Protein AF-A0A0K0EMR0-F1 (afdb_monomer)

Nearest PDB structures (foldseek):
  6xz6-assembly2_C  TM=1.751E-01  e=2.600E-01  Trypanosoma brucei brucei TREU927
  8to0-assembly1_Aa  TM=2.497E-01  e=4.242E+00  Mus musculus
  7sqc-assembly1_1J  TM=1.642E-01  e=8.207E+00  Chlamydomonas reinhardtii

pLDDT: mean 79.41, std 16.45, range [32.78, 97.5]

Solvent-accessible surface area (backbone atoms only — not comparable to full-atom values): 15178 Å² total; per-residue (Å²): 134,65,69,65,64,57,62,72,66,49,78,32,88,64,76,84,33,33,64,67,34,48,48,52,51,32,54,50,51,44,52,54,39,49,53,51,28,52,52,30,47,53,39,35,55,42,28,72,63,46,49,64,58,50,52,51,41,43,53,49,30,35,54,53,33,55,73,71,74,44,81,86,65,82,77,54,71,69,61,52,51,45,48,51,48,52,49,51,50,31,50,50,42,27,53,49,30,52,52,43,45,54,46,38,50,52,53,47,54,54,53,76,79,30,67,40,78,46,88,57,86,89,50,99,65,52,60,36,60,67,56,58,68,61,54,48,52,47,48,53,55,45,50,54,46,52,52,53,41,51,51,45,46,48,51,46,54,70,56,42,61,56,46,37,51,52,50,54,55,52,57,77,70,42,64,85,55,70,82,73,43,50,66,53,29,72,74,64,74,27,48,88,58,92,85,60,84,64,63,67,89,46,27,42,68,56,54,59,69,46,33,46,75,55,65,71,60,42,50,50,50,47,50,50,53,54,52,50,50,54,50,50,52,54,52,36,15,56,61,28,56,83,73,71,63,62,68,51,49,54,52,51,50,53,50,48,51,52,49,50,54,50,51,56,51,53,55,60,58,64,77,74,116

Foldseek 3Di:
DCPPVVVQLDQALDFQWDLVLLVLLLVLLLVLLVVLLVVLVVLLVLLVQVLVLLLVLLVVQCVVCVVVVHRPRDDDVVLSVLSVVLSVLSVVLNVLSVVLNVLSVVLSVLQVVAWDFQPDPVDPDGTTGRCRPVNVVSVVVSVVSLVVSLVSLVVSLVSQVVNLVSQVVSVVPTDDDPVSCVSLCVVLVADCDPPPPDDLVRHSVSSSNPSRPDSVVSCCSNCCSVVSVVVSSRVSSSVRGDPPRPVVVVVVVVVVVVVVVVVVVVVVVVVPD

Sequence (273 aa):
MNNQIISEKGFRLRAPFWPHAVIFFGFFEFFITTYIMTICWKFYTIAANILPTMFVIFQNTVKSKQLAGGSDFTWTIEMENELLSYQNSLIYVYVVSVFVILLTMVYVSSQFVSVEYNNDPDKTYPYCMDHKNISIVCAVFLIIFILINFLLITNLWVSCAKPYALFQEKYNNAIHEESLWDSIVEKYNCINDEDKEVHKSERCDTIVSKTVMPQIWLDIMFYSYGILHLIALIIFGFINQNCNTMDKIIDEEEINDVKTILLDKDFNHIHKC

Structure (mmCIF, N/CA/C/O backbone):
data_AF-A0A0K0EMR0-F1
#
_entry.id   AF-A0A0K0EMR0-F1
#
loop_
_atom_site.group_PDB
_atom_site.id
_atom_site.type_symbol
_atom_site.label_atom_id
_atom_site.label_alt_id
_atom_site.label_comp_id
_atom_site.label_asym_id
_atom_site.label_entity_id
_atom_site.label_seq_id
_atom_site.pdbx_PDB_ins_code
_atom_site.Cartn_x
_atom_site.Cartn_y
_atom_site.Cartn_z
_atom_site.occupancy
_atom_site.B_iso_or_equiv
_atom_site.auth_seq_id
_atom_site.auth_comp_id
_atom_site.auth_asym_id
_atom_site.auth_atom_id
_atom_site.pdbx_PDB_model_num
ATOM 1 N N . MET A 1 1 ? 30.984 33.739 -25.786 1.00 32.78 1 MET A N 1
ATOM 2 C CA . MET A 1 1 ? 29.844 33.546 -24.858 1.00 32.78 1 MET A CA 1
ATOM 3 C C . MET A 1 1 ? 28.848 32.633 -25.546 1.00 32.78 1 MET A C 1
ATOM 5 O O . MET A 1 1 ? 28.392 32.947 -26.635 1.00 32.78 1 MET A O 1
ATOM 9 N N . ASN A 1 2 ? 28.681 31.434 -24.998 1.00 37.78 2 ASN A N 1
ATOM 10 C CA . ASN A 1 2 ? 28.409 30.221 -25.759 1.00 37.78 2 ASN A CA 1
ATOM 11 C C . ASN A 1 2 ? 26.924 29.825 -25.670 1.00 37.78 2 ASN A C 1
ATOM 13 O O . ASN A 1 2 ? 26.558 28.922 -24.923 1.00 37.78 2 ASN A O 1
ATOM 17 N N . ASN A 1 3 ? 26.054 30.521 -26.409 1.00 37.44 3 ASN A N 1
ATOM 18 C CA . ASN A 1 3 ? 24.621 30.186 -26.447 1.00 37.44 3 ASN A CA 1
ATOM 19 C C . ASN A 1 3 ? 24.366 28.776 -27.018 1.00 37.44 3 ASN A C 1
ATOM 21 O O . ASN A 1 3 ? 23.359 28.155 -26.685 1.00 37.44 3 ASN A O 1
ATOM 25 N N . GLN A 1 4 ? 25.302 28.229 -27.803 1.00 37.91 4 GLN A N 1
ATOM 26 C CA . GLN A 1 4 ? 25.228 26.848 -28.286 1.00 37.91 4 GLN A CA 1
ATOM 27 C C . GLN A 1 4 ? 25.450 25.806 -27.177 1.00 37.91 4 GLN A C 1
ATOM 29 O O . GLN A 1 4 ? 24.732 24.810 -27.153 1.00 37.91 4 GLN A O 1
ATOM 34 N N . ILE A 1 5 ? 26.328 26.065 -26.194 1.00 40.28 5 ILE A N 1
ATOM 35 C CA . ILE A 1 5 ? 26.523 25.134 -25.063 1.00 40.28 5 ILE A CA 1
ATOM 36 C C . ILE A 1 5 ? 25.268 25.052 -24.184 1.00 40.28 5 ILE A C 1
ATOM 38 O O . ILE A 1 5 ? 24.961 23.991 -23.645 1.00 40.28 5 ILE A O 1
ATOM 42 N N . ILE A 1 6 ? 24.513 26.147 -24.039 1.00 39.53 6 ILE A N 1
ATOM 43 C CA . ILE A 1 6 ? 23.271 26.132 -23.248 1.00 39.53 6 ILE A CA 1
ATOM 44 C C . ILE A 1 6 ? 22.174 25.351 -23.988 1.00 39.53 6 ILE A C 1
ATOM 46 O O . ILE A 1 6 ? 21.457 24.573 -23.364 1.00 39.53 6 ILE A O 1
ATOM 50 N N . SER A 1 7 ? 22.094 25.489 -25.317 1.00 42.84 7 SER A N 1
ATOM 51 C CA . SER A 1 7 ? 21.157 24.735 -26.165 1.00 42.84 7 SER A CA 1
ATOM 52 C C . SER A 1 7 ? 21.367 23.215 -26.082 1.00 42.84 7 SER A C 1
ATOM 54 O O . SER A 1 7 ? 20.402 22.446 -26.091 1.00 42.84 7 SER A O 1
ATOM 56 N N . GLU A 1 8 ? 22.610 22.743 -25.952 1.00 46.88 8 GLU A N 1
ATOM 57 C CA . GLU A 1 8 ? 22.871 21.304 -25.826 1.00 46.88 8 GLU A CA 1
ATOM 58 C C . GLU A 1 8 ? 22.478 20.710 -24.465 1.00 46.88 8 GLU A C 1
ATOM 60 O O . GLU A 1 8 ? 22.171 19.520 -24.401 1.00 46.88 8 GLU A O 1
ATOM 65 N N . LYS A 1 9 ? 22.381 21.530 -23.409 1.00 48.59 9 LYS A N 1
ATOM 66 C CA . LYS A 1 9 ? 21.990 21.122 -22.044 1.00 48.59 9 LYS A CA 1
ATOM 67 C C . LYS A 1 9 ? 20.474 21.159 -21.781 1.00 48.59 9 LYS A C 1
ATOM 69 O O . LYS A 1 9 ? 20.050 21.206 -20.628 1.00 48.59 9 LYS A O 1
ATOM 74 N N . GLY A 1 10 ? 19.649 21.184 -22.828 1.00 54.00 10 GLY A N 1
ATOM 75 C CA . GLY A 1 10 ? 18.189 21.144 -22.696 1.00 54.00 10 GLY A CA 1
ATOM 76 C C . GLY A 1 10 ? 17.661 19.817 -22.131 1.00 54.00 10 GLY A C 1
ATOM 77 O O . GLY A 1 10 ? 18.337 18.793 -22.195 1.00 54.00 10 GLY A O 1
ATOM 78 N N . PHE A 1 11 ? 16.428 19.838 -21.615 1.00 53.88 11 PHE A N 1
ATOM 79 C CA . PHE A 1 11 ? 15.689 18.656 -21.154 1.00 53.88 11 PHE A CA 1
ATOM 80 C C . PHE A 1 11 ? 15.576 17.603 -22.270 1.00 53.88 11 PHE A C 1
ATOM 82 O O . PHE A 1 11 ? 15.049 17.896 -23.347 1.00 53.88 11 PHE A O 1
ATOM 89 N N . ARG A 1 12 ? 16.068 16.380 -22.038 1.00 57.25 12 ARG A N 1
ATOM 90 C CA . ARG A 1 12 ? 16.074 15.298 -23.034 1.00 57.25 12 ARG A CA 1
ATOM 91 C C . ARG A 1 12 ? 15.657 13.969 -22.411 1.00 57.25 12 ARG A C 1
ATOM 93 O O . ARG A 1 12 ? 16.418 13.315 -21.709 1.00 57.25 12 ARG A O 1
ATOM 100 N N . LEU A 1 13 ? 14.465 13.503 -22.778 1.00 54.91 13 LEU A N 1
ATOM 101 C CA . LEU A 1 13 ? 13.929 12.196 -22.376 1.00 54.91 13 LEU A CA 1
ATOM 102 C C . LEU A 1 13 ? 14.404 11.047 -23.298 1.00 54.91 13 LEU A C 1
ATOM 104 O O . LEU A 1 13 ? 13.626 10.173 -23.672 1.00 54.91 13 LEU A O 1
ATOM 108 N N . ARG A 1 14 ? 15.664 11.083 -23.758 1.00 55.97 14 ARG A N 1
ATOM 109 C CA . ARG A 1 14 ? 16.241 10.001 -24.584 1.00 55.97 14 ARG A CA 1
ATOM 110 C C . ARG A 1 14 ? 16.679 8.825 -23.702 1.00 55.97 14 ARG A C 1
ATOM 112 O O . ARG A 1 14 ? 16.625 8.929 -22.482 1.00 55.97 14 ARG A O 1
ATOM 119 N N . ALA A 1 15 ? 17.063 7.700 -24.313 1.00 55.16 15 ALA A N 1
ATOM 120 C CA . ALA A 1 15 ? 17.509 6.506 -23.589 1.00 55.16 15 ALA A CA 1
ATOM 121 C C . ALA A 1 15 ? 18.583 6.847 -22.530 1.00 55.16 15 ALA A C 1
ATOM 123 O O . ALA A 1 15 ? 19.361 7.777 -22.755 1.00 55.16 15 ALA A O 1
ATOM 124 N N . PRO A 1 16 ? 18.610 6.153 -21.379 1.00 57.88 16 PRO A N 1
ATOM 125 C CA . PRO A 1 16 ? 19.624 6.345 -20.344 1.00 57.88 16 PRO A CA 1
ATOM 126 C C . PRO A 1 16 ? 21.005 6.103 -20.952 1.00 57.88 16 PRO A C 1
ATOM 128 O O . PRO A 1 16 ? 21.364 4.966 -21.217 1.00 57.88 16 PRO A O 1
ATOM 131 N N . PHE A 1 17 ? 21.783 7.148 -21.210 1.00 60.84 17 PHE A N 1
ATOM 132 C CA . PHE A 1 17 ? 23.168 6.968 -21.668 1.00 60.84 17 PHE A CA 1
ATOM 133 C C . PHE A 1 17 ? 24.164 7.134 -20.524 1.00 60.84 17 PHE A C 1
ATOM 135 O O . PHE A 1 17 ? 25.326 6.756 -20.650 1.00 60.84 17 PHE A O 1
ATOM 142 N N . TRP A 1 18 ? 23.698 7.681 -19.399 1.00 68.50 18 TRP A N 1
ATOM 143 C CA . TRP A 1 18 ? 24.541 8.126 -18.302 1.00 68.50 18 TRP A CA 1
ATOM 144 C C . TRP A 1 18 ? 24.300 7.314 -17.031 1.00 68.50 18 TRP A C 1
ATOM 146 O O . TRP A 1 18 ? 23.187 7.356 -16.493 1.00 68.50 18 TRP A O 1
ATOM 156 N N . PRO A 1 19 ? 25.340 6.649 -16.491 1.00 71.38 19 PRO A N 1
ATOM 157 C CA . PRO A 1 19 ? 25.226 5.843 -15.277 1.00 71.38 19 PRO A CA 1
ATOM 158 C C . PRO A 1 19 ? 24.631 6.617 -14.096 1.00 71.38 19 PRO A C 1
ATOM 160 O O . PRO 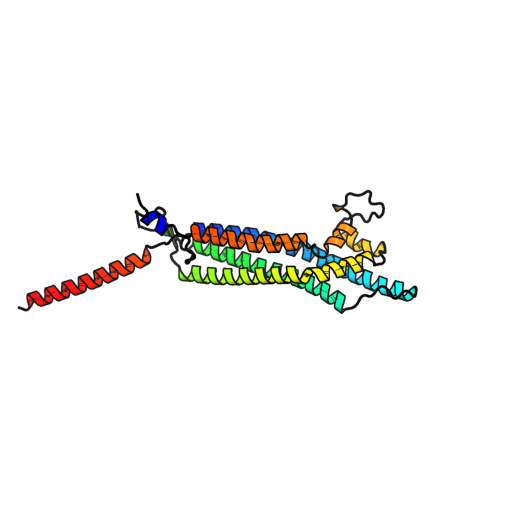A 1 19 ? 23.767 6.102 -13.399 1.00 71.38 19 PRO A O 1
ATOM 163 N N . HIS A 1 20 ? 25.010 7.887 -13.910 1.00 77.56 20 HIS A N 1
ATOM 164 C CA . HIS A 1 20 ? 24.511 8.723 -12.811 1.00 77.56 20 HIS A CA 1
ATOM 165 C C . HIS A 1 20 ? 22.991 8.938 -12.849 1.00 77.56 20 HIS A C 1
ATOM 167 O O . HIS A 1 20 ? 22.347 8.893 -11.803 1.00 77.56 20 HIS A O 1
ATOM 173 N N . ALA A 1 21 ? 22.412 9.144 -14.038 1.00 80.00 21 ALA A N 1
ATOM 174 C CA . ALA A 1 21 ? 20.968 9.324 -14.191 1.00 80.00 21 ALA A CA 1
ATOM 175 C C . ALA A 1 21 ? 20.218 8.040 -13.814 1.00 80.00 21 ALA A C 1
ATOM 177 O O . ALA A 1 21 ? 19.217 8.087 -13.101 1.00 80.00 21 ALA A O 1
ATOM 178 N N . VAL A 1 22 ? 20.737 6.889 -14.256 1.00 81.00 22 VAL A N 1
ATOM 179 C CA . VAL A 1 22 ? 20.164 5.578 -13.930 1.00 81.00 22 VAL A CA 1
ATOM 180 C C . VAL A 1 22 ? 20.309 5.248 -12.458 1.00 81.00 22 VAL A C 1
ATOM 182 O O . VAL A 1 22 ? 19.350 4.786 -11.854 1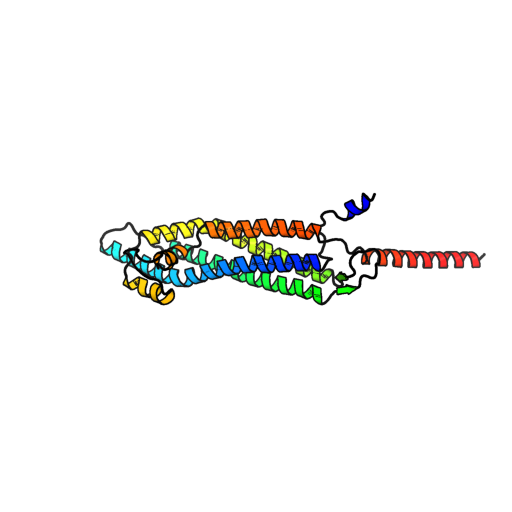.00 81.00 22 VAL A O 1
ATOM 185 N N . ILE A 1 23 ? 21.469 5.520 -11.864 1.00 84.25 23 ILE A N 1
ATOM 186 C CA . ILE A 1 23 ? 21.704 5.311 -10.436 1.00 84.25 23 ILE A CA 1
ATOM 187 C C . ILE A 1 23 ? 20.740 6.174 -9.616 1.00 84.25 23 ILE A C 1
ATOM 189 O O . ILE A 1 23 ? 20.084 5.655 -8.717 1.00 84.25 23 ILE A O 1
ATOM 193 N N . PHE A 1 24 ? 20.595 7.461 -9.948 1.00 87.56 24 PHE A N 1
ATOM 194 C CA . PHE A 1 24 ? 19.641 8.350 -9.280 1.00 87.56 24 PHE A CA 1
ATOM 195 C C . PHE A 1 24 ? 18.209 7.814 -9.372 1.00 87.56 24 PHE A C 1
ATOM 197 O O . PHE A 1 24 ? 17.549 7.656 -8.346 1.00 87.56 24 PHE A O 1
ATOM 204 N N . PHE A 1 25 ? 17.746 7.500 -10.586 1.00 89.19 25 PHE A N 1
ATOM 205 C CA . PHE A 1 25 ? 16.392 6.996 -10.800 1.00 89.19 25 PHE A CA 1
ATOM 206 C C . PHE A 1 25 ? 16.173 5.645 -10.112 1.00 89.19 25 PHE A C 1
ATOM 208 O O . PHE A 1 25 ? 15.140 5.433 -9.492 1.00 89.19 25 PHE A O 1
ATOM 215 N N . GLY A 1 26 ? 17.164 4.755 -10.149 1.00 90.31 26 GLY A N 1
ATOM 216 C CA . GLY A 1 26 ? 17.105 3.454 -9.495 1.00 90.31 26 GLY A CA 1
ATOM 217 C C . GLY A 1 26 ? 17.038 3.550 -7.971 1.00 90.31 26 GLY A C 1
ATOM 218 O O . GLY A 1 26 ? 16.221 2.872 -7.357 1.00 90.31 26 GLY A O 1
ATOM 219 N N . PHE A 1 27 ? 17.836 4.419 -7.342 1.00 91.00 27 PHE A N 1
ATOM 220 C CA . PHE A 1 27 ? 17.738 4.664 -5.898 1.00 91.00 27 PHE A CA 1
ATOM 221 C C . PHE A 1 27 ? 16.412 5.315 -5.510 1.00 91.00 27 PHE A C 1
ATOM 223 O O . PHE A 1 27 ? 15.820 4.935 -4.499 1.00 91.00 27 PHE A O 1
ATOM 230 N N . PHE A 1 28 ? 15.944 6.274 -6.310 1.00 94.88 28 PHE A N 1
ATOM 231 C CA . PHE A 1 28 ? 14.631 6.884 -6.137 1.00 94.88 28 PHE A CA 1
ATOM 232 C C . PHE A 1 28 ? 13.524 5.821 -6.162 1.00 94.88 28 PHE A C 1
ATOM 234 O O . PHE A 1 28 ? 12.745 5.731 -5.213 1.00 94.88 28 PHE A O 1
ATOM 241 N N . GLU A 1 29 ? 13.513 4.987 -7.202 1.00 95.00 29 GLU A N 1
ATOM 242 C CA . GLU A 1 29 ? 12.534 3.921 -7.401 1.00 95.00 29 GLU A CA 1
ATOM 243 C C . GLU A 1 29 ? 12.574 2.910 -6.251 1.00 95.00 29 GLU A C 1
ATOM 245 O O . GLU A 1 29 ? 11.545 2.547 -5.684 1.00 95.00 29 GLU A O 1
ATOM 250 N N . PHE A 1 30 ? 13.778 2.511 -5.837 1.00 94.38 30 PHE A N 1
ATOM 251 C CA . PHE A 1 30 ? 13.966 1.622 -4.699 1.00 94.38 30 PHE A CA 1
ATOM 252 C C . PHE A 1 30 ? 13.360 2.206 -3.419 1.00 94.38 30 PHE A C 1
ATOM 254 O O . PHE A 1 30 ? 12.636 1.512 -2.706 1.00 94.38 30 PHE A O 1
ATOM 261 N N . PHE A 1 31 ? 13.620 3.484 -3.133 1.00 95.56 31 PHE A N 1
ATOM 262 C CA . PHE A 1 31 ? 13.118 4.148 -1.935 1.00 95.56 31 PHE A CA 1
ATOM 263 C C . PHE A 1 31 ? 11.590 4.274 -1.941 1.00 95.56 31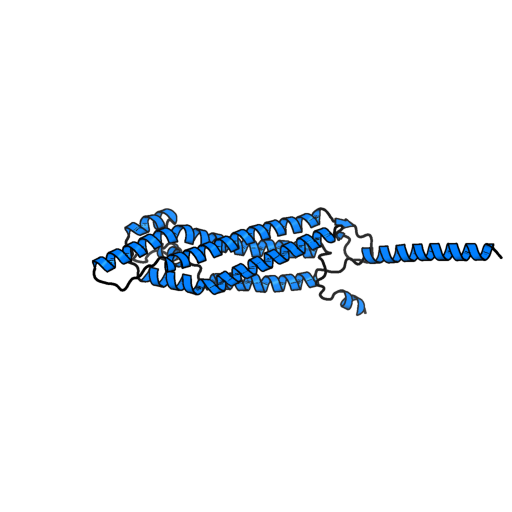 PHE A C 1
ATOM 265 O O . PHE A 1 31 ? 10.938 3.837 -0.989 1.00 95.56 31 PHE A O 1
ATOM 272 N N . ILE A 1 32 ? 11.010 4.837 -3.007 1.00 96.56 32 ILE A N 1
ATOM 273 C CA . ILE A 1 32 ? 9.566 5.095 -3.063 1.00 96.56 32 ILE A CA 1
ATOM 274 C C . ILE A 1 32 ? 8.768 3.791 -3.074 1.00 96.56 32 ILE A C 1
ATOM 276 O O . ILE A 1 32 ? 7.798 3.654 -2.328 1.00 96.56 32 ILE A O 1
ATOM 280 N N . THR A 1 33 ? 9.215 2.791 -3.832 1.00 96.44 33 THR A N 1
ATOM 281 C CA . THR A 1 33 ? 8.513 1.511 -3.928 1.00 96.44 33 THR A CA 1
ATOM 282 C C . THR A 1 33 ? 8.678 0.682 -2.656 1.00 96.44 33 THR A C 1
ATOM 284 O O . THR A 1 33 ? 7.715 0.055 -2.218 1.00 96.44 33 THR A O 1
ATOM 287 N N . THR A 1 34 ? 9.822 0.758 -1.962 1.00 96.94 34 THR A N 1
ATOM 288 C CA . THR A 1 34 ? 9.976 0.146 -0.626 1.00 96.94 34 THR A CA 1
ATOM 289 C C . THR A 1 34 ? 9.044 0.786 0.402 1.00 96.94 34 THR A C 1
ATOM 291 O O . THR A 1 34 ? 8.441 0.079 1.216 1.00 96.94 34 THR A O 1
ATOM 294 N N . TYR A 1 35 ? 8.888 2.112 0.368 1.00 96.12 35 TYR A N 1
ATOM 295 C CA . TYR A 1 35 ? 7.964 2.829 1.246 1.00 96.12 35 TYR A CA 1
ATOM 296 C C . TYR A 1 35 ? 6.510 2.377 1.032 1.00 96.12 35 TYR A C 1
ATOM 298 O O . TYR A 1 35 ? 5.851 1.965 1.990 1.00 96.12 35 TYR A O 1
ATOM 306 N N . ILE A 1 36 ? 6.041 2.357 -0.222 1.00 96.31 36 ILE A N 1
ATOM 307 C CA . ILE A 1 36 ? 4.703 1.864 -0.594 1.00 96.31 36 ILE A CA 1
ATOM 308 C C . ILE A 1 36 ? 4.510 0.406 -0.170 1.00 96.31 36 ILE A C 1
ATOM 310 O O . ILE A 1 36 ? 3.542 0.087 0.523 1.00 96.31 36 ILE A O 1
ATOM 314 N N . MET A 1 37 ? 5.455 -0.470 -0.522 1.00 96.00 37 MET A N 1
ATOM 315 C CA . MET A 1 37 ? 5.438 -1.888 -0.161 1.00 96.00 37 MET A CA 1
ATOM 316 C C . MET A 1 37 ? 5.285 -2.080 1.354 1.00 96.00 37 MET A C 1
ATOM 318 O O . MET A 1 37 ? 4.470 -2.890 1.796 1.00 96.00 37 MET A O 1
ATOM 322 N N . THR A 1 38 ? 6.034 -1.317 2.154 1.00 96.69 38 THR A N 1
ATOM 323 C CA . THR A 1 38 ? 6.014 -1.408 3.621 1.00 96.69 38 THR A CA 1
ATOM 324 C C . THR A 1 38 ? 4.658 -1.006 4.194 1.00 96.69 38 THR A C 1
ATOM 326 O O . THR A 1 38 ? 4.135 -1.692 5.077 1.00 96.69 38 THR A O 1
ATOM 329 N N . ILE A 1 39 ? 4.058 0.073 3.683 1.00 95.25 39 ILE A N 1
ATOM 330 C CA . ILE A 1 39 ? 2.726 0.516 4.110 1.00 95.25 39 ILE A CA 1
ATOM 331 C C . ILE A 1 39 ? 1.679 -0.543 3.763 1.00 95.25 39 ILE A C 1
ATOM 333 O O . ILE A 1 39 ? 0.942 -0.981 4.649 1.00 95.25 39 ILE A O 1
ATOM 337 N N . CYS A 1 40 ? 1.644 -1.006 2.510 1.00 95.81 40 CYS A N 1
ATOM 338 C CA . CYS A 1 40 ? 0.709 -2.040 2.069 1.00 95.81 40 CYS A CA 1
ATOM 339 C C . CYS A 1 40 ? 0.840 -3.314 2.904 1.00 95.81 40 CYS A C 1
ATOM 341 O O . CYS A 1 40 ? -0.166 -3.837 3.376 1.00 95.81 40 CYS A O 1
ATOM 343 N N . TRP A 1 41 ? 2.069 -3.775 3.150 1.00 96.56 41 TRP A N 1
ATOM 344 C CA . TRP A 1 41 ? 2.328 -4.954 3.971 1.00 96.56 41 TRP A CA 1
ATOM 345 C C . TRP A 1 41 ? 1.827 -4.789 5.407 1.00 96.56 41 TRP A C 1
ATOM 347 O O . TRP A 1 41 ? 1.203 -5.698 5.963 1.00 96.56 41 TRP A O 1
ATOM 357 N N . LYS A 1 42 ? 2.061 -3.620 6.017 1.00 94.19 42 LYS A N 1
ATOM 358 C CA . LYS A 1 42 ? 1.630 -3.344 7.391 1.00 94.19 42 LYS A CA 1
ATOM 359 C C . LYS A 1 42 ? 0.108 -3.383 7.511 1.00 94.19 42 LYS A C 1
ATOM 361 O O . LYS A 1 42 ? -0.397 -4.070 8.397 1.00 94.19 42 LYS A O 1
ATOM 366 N N . PHE A 1 43 ? -0.610 -2.696 6.625 1.00 94.25 43 PHE A N 1
ATOM 367 C CA . PHE A 1 43 ? -2.076 -2.692 6.634 1.00 94.25 43 PHE A CA 1
ATOM 368 C C . PHE A 1 43 ? -2.664 -4.047 6.238 1.00 94.25 43 PHE A C 1
ATOM 370 O O . PHE A 1 43 ? -3.626 -4.484 6.862 1.00 94.25 43 PHE A O 1
ATOM 377 N N . TYR A 1 44 ? -2.051 -4.757 5.290 1.00 95.69 44 TYR A N 1
ATOM 378 C CA . TYR A 1 44 ? -2.452 -6.117 4.936 1.00 95.69 44 TYR A CA 1
ATOM 379 C C . TYR A 1 44 ? -2.334 -7.061 6.134 1.00 95.69 44 TYR A C 1
ATOM 381 O O . TYR A 1 44 ? -3.267 -7.796 6.425 1.00 95.69 44 TYR A O 1
ATOM 389 N N . THR A 1 45 ? -1.219 -7.010 6.867 1.00 93.38 45 THR A N 1
ATOM 390 C CA . THR A 1 45 ? -1.003 -7.867 8.042 1.00 93.38 45 THR A CA 1
ATOM 391 C C . THR A 1 45 ? -2.029 -7.581 9.137 1.00 93.38 45 THR A C 1
ATOM 393 O O . THR A 1 45 ? -2.519 -8.506 9.780 1.00 93.38 45 THR A O 1
ATOM 396 N N . ILE A 1 46 ? -2.377 -6.309 9.354 1.00 91.75 46 ILE A N 1
ATOM 397 C CA . ILE A 1 46 ? -3.429 -5.929 10.305 1.00 91.75 46 ILE A CA 1
ATOM 398 C C . ILE A 1 46 ? -4.782 -6.478 9.838 1.00 91.75 46 ILE A C 1
ATOM 400 O O . ILE A 1 46 ? -5.445 -7.182 10.597 1.00 91.75 46 ILE A O 1
ATOM 404 N N . ALA A 1 47 ? -5.149 -6.236 8.579 1.00 93.50 47 ALA A N 1
ATOM 405 C CA . ALA A 1 47 ? -6.391 -6.722 7.987 1.00 93.50 47 ALA A CA 1
ATOM 406 C C . ALA A 1 47 ? -6.512 -8.252 8.051 1.00 93.50 47 ALA A C 1
ATOM 408 O O . ALA A 1 47 ? -7.511 -8.767 8.540 1.00 93.50 47 ALA A O 1
ATOM 409 N N . ALA A 1 48 ? -5.472 -8.981 7.647 1.00 93.25 48 ALA A N 1
ATOM 410 C CA . ALA A 1 48 ? -5.447 -10.441 7.625 1.00 93.25 48 ALA A CA 1
ATOM 411 C C . ALA A 1 48 ? -5.648 -11.076 9.006 1.00 93.25 48 ALA A C 1
ATOM 413 O O . ALA A 1 48 ? -6.164 -12.186 9.108 1.00 93.25 48 ALA A O 1
ATOM 414 N N . ASN A 1 49 ? -5.236 -10.380 10.064 1.00 89.56 49 ASN A N 1
ATOM 415 C CA . ASN A 1 49 ? -5.347 -10.876 11.428 1.00 89.56 49 ASN A CA 1
ATOM 416 C C . ASN A 1 49 ? -6.662 -10.473 12.098 1.00 89.56 49 ASN A C 1
ATOM 418 O O . ASN A 1 49 ? -7.208 -11.270 12.851 1.00 89.56 49 ASN A O 1
ATOM 422 N N . ILE A 1 50 ? -7.142 -9.251 11.855 1.00 90.69 50 ILE A N 1
ATOM 423 C CA . ILE A 1 50 ? -8.297 -8.689 12.566 1.00 90.69 50 ILE A CA 1
ATOM 424 C C . ILE A 1 50 ? -9.610 -8.983 11.838 1.00 90.69 50 ILE A C 1
ATOM 426 O O . ILE A 1 50 ? -10.608 -9.264 12.497 1.00 90.69 50 ILE A O 1
ATOM 430 N N . LEU A 1 51 ? -9.635 -8.964 10.498 1.00 92.44 51 LEU A N 1
ATOM 431 C CA . LEU A 1 51 ? -10.873 -9.168 9.736 1.00 92.44 51 LEU A CA 1
ATOM 432 C C . LEU A 1 51 ? -11.581 -10.490 10.068 1.00 92.44 51 LEU A C 1
ATOM 434 O O . LEU A 1 51 ? -12.781 -10.430 10.318 1.00 92.44 51 LEU A O 1
ATOM 438 N N . PRO A 1 52 ? -10.901 -11.653 10.157 1.00 91.12 52 PRO A N 1
ATOM 439 C CA . PRO A 1 52 ? -11.580 -12.904 10.497 1.00 91.12 52 PRO A CA 1
ATOM 440 C C . PRO A 1 52 ? -12.272 -12.848 11.864 1.00 91.12 52 PRO A C 1
ATOM 442 O O . PRO A 1 52 ? -13.424 -13.259 11.990 1.00 91.12 52 PRO A O 1
ATOM 445 N N . THR A 1 53 ? -11.607 -12.276 12.874 1.00 89.06 53 THR A N 1
ATOM 446 C CA . THR A 1 53 ? -12.197 -12.072 14.204 1.00 89.06 53 THR A CA 1
ATOM 447 C C . THR A 1 53 ? -13.397 -11.130 14.130 1.00 89.06 53 THR A C 1
ATOM 449 O O . THR A 1 53 ? -14.450 -11.416 14.697 1.00 89.06 53 THR A O 1
ATOM 452 N N . MET A 1 54 ? -13.284 -10.038 13.372 1.00 90.50 54 MET A N 1
ATOM 453 C CA . MET A 1 54 ? -14.381 -9.088 13.198 1.00 90.50 54 MET A CA 1
ATOM 454 C C . MET A 1 54 ? -15.579 -9.694 12.468 1.00 90.50 54 MET A C 1
ATOM 456 O O . MET A 1 54 ? -16.713 -9.414 12.843 1.00 90.50 54 MET A O 1
ATOM 460 N N . PHE A 1 55 ? -15.366 -10.566 11.480 1.00 93.00 55 PHE A N 1
ATOM 461 C CA . PHE A 1 55 ? -16.458 -11.268 10.802 1.00 93.00 55 PHE A CA 1
ATOM 462 C C . PHE A 1 55 ? -17.234 -12.157 11.774 1.00 93.00 55 PHE A C 1
ATOM 464 O O . PHE A 1 55 ? -18.464 -12.153 11.752 1.00 93.00 55 PHE A O 1
ATOM 471 N N . VAL A 1 56 ? -16.540 -12.844 12.687 1.00 89.75 56 VAL A N 1
ATOM 472 C CA . VAL A 1 56 ? -17.184 -13.621 13.757 1.00 89.75 56 VAL A CA 1
ATOM 473 C C . VAL A 1 56 ? -17.980 -12.709 14.697 1.00 89.75 56 VAL A C 1
ATOM 475 O O . VAL A 1 56 ? -19.141 -13.003 14.981 1.00 89.75 56 VAL A O 1
ATOM 478 N N . ILE A 1 57 ? -17.413 -11.575 15.125 1.00 88.31 57 ILE A N 1
ATOM 479 C CA . ILE A 1 57 ? -18.105 -10.588 15.978 1.00 88.31 57 ILE A CA 1
ATOM 480 C C . ILE A 1 57 ? -19.373 -10.056 15.294 1.00 88.31 57 ILE A C 1
ATOM 482 O O . ILE A 1 57 ? -20.441 -9.999 15.910 1.00 88.31 57 ILE A O 1
ATOM 486 N N . PHE A 1 58 ? -19.297 -9.706 14.009 1.00 91.06 58 PHE A N 1
ATOM 487 C CA . PHE A 1 58 ? -20.446 -9.211 13.250 1.00 91.06 58 PHE A CA 1
ATOM 488 C C . PHE A 1 58 ? -21.528 -10.281 13.099 1.00 91.06 58 PHE A C 1
ATOM 490 O O . PHE A 1 58 ? -22.705 -10.003 13.333 1.00 91.06 58 PHE A O 1
ATOM 497 N N . GLN A 1 59 ? -21.151 -11.523 12.791 1.00 90.25 59 GLN A N 1
ATOM 498 C CA . GLN A 1 59 ? -22.096 -12.638 12.714 1.00 90.25 59 GLN A CA 1
ATOM 499 C C . GLN A 1 59 ? -22.754 -12.938 14.070 1.00 90.25 59 GLN A C 1
ATOM 501 O O . GLN A 1 59 ? -23.959 -13.195 14.124 1.00 90.25 59 GLN A O 1
ATOM 506 N N . ASN A 1 60 ? -22.004 -12.873 15.172 1.00 88.25 60 ASN A N 1
ATOM 507 C CA . ASN A 1 60 ? -22.545 -13.055 16.520 1.00 88.25 60 ASN A CA 1
ATOM 508 C C . ASN A 1 60 ? -23.492 -11.915 16.908 1.00 88.25 60 ASN A C 1
ATOM 510 O O . ASN A 1 60 ? -24.564 -12.173 17.454 1.00 88.25 60 ASN A O 1
ATOM 514 N N . THR A 1 61 ? -23.158 -10.675 16.540 1.00 87.75 61 THR A N 1
ATOM 515 C CA . THR A 1 61 ? -24.028 -9.509 16.749 1.00 87.75 61 THR A CA 1
ATOM 516 C C . THR A 1 61 ? -25.372 -9.687 16.042 1.00 87.75 61 THR A C 1
ATOM 518 O O . THR A 1 61 ? -26.412 -9.453 16.658 1.00 87.75 61 THR A O 1
ATOM 521 N N . VAL A 1 62 ? -25.377 -10.152 14.783 1.00 87.50 62 VAL A N 1
ATOM 522 C CA . VAL A 1 62 ? -26.622 -10.456 14.051 1.00 87.50 62 VAL A CA 1
ATOM 523 C C . VAL A 1 62 ? -27.464 -11.470 14.824 1.00 87.50 62 VAL A C 1
ATOM 525 O O . VAL A 1 62 ? -28.641 -11.220 15.075 1.00 87.50 62 VAL A O 1
ATOM 528 N N . LYS A 1 63 ? -26.865 -12.592 15.244 1.00 87.00 63 LYS A N 1
ATOM 529 C CA . LYS A 1 63 ? -27.577 -13.647 15.982 1.00 87.00 63 LYS A CA 1
ATOM 530 C C . LYS A 1 63 ? -28.139 -13.130 17.308 1.00 87.00 63 LYS A C 1
ATOM 532 O O . LYS A 1 63 ? -29.300 -13.379 17.614 1.00 87.00 63 LYS A O 1
ATOM 537 N N . SER A 1 64 ? -27.348 -12.376 18.068 1.00 85.00 64 SER A N 1
ATOM 538 C CA . SER A 1 64 ? -27.753 -11.800 19.355 1.00 85.00 64 SER A CA 1
ATOM 539 C C . SER A 1 64 ? -28.912 -10.806 19.204 1.00 85.00 64 SER A C 1
ATOM 541 O O . SER A 1 64 ? -29.918 -10.902 19.907 1.00 85.00 64 SER A O 1
ATOM 543 N N . LYS A 1 65 ? -28.844 -9.900 18.220 1.00 81.31 65 LYS A N 1
ATOM 544 C CA . LYS A 1 65 ? -29.918 -8.933 17.940 1.00 81.31 65 LYS A CA 1
ATOM 545 C C . LYS A 1 65 ? -31.201 -9.613 17.466 1.00 81.31 65 LYS A C 1
ATOM 547 O O . LYS A 1 65 ? -32.273 -9.270 17.961 1.00 81.31 65 LYS A O 1
ATOM 552 N N . GLN A 1 66 ? -31.089 -10.617 16.595 1.00 80.06 66 GLN A N 1
ATOM 553 C CA . GLN A 1 66 ? -32.230 -11.430 16.166 1.00 80.06 66 GLN A CA 1
ATOM 554 C C . GLN A 1 66 ? -32.910 -12.129 17.351 1.00 80.06 66 GLN A C 1
ATOM 556 O O . GLN A 1 66 ? -34.137 -12.141 17.423 1.00 80.06 66 GLN A O 1
ATOM 561 N N . LEU A 1 67 ? -32.136 -12.648 18.310 1.00 73.31 67 LEU A N 1
ATOM 562 C CA . LEU A 1 67 ? -32.669 -13.231 19.547 1.00 73.31 67 LEU A CA 1
ATOM 563 C C . LEU A 1 67 ? -33.341 -12.185 20.450 1.00 73.31 67 LEU A C 1
ATOM 565 O O . LEU A 1 67 ? -34.344 -12.488 21.091 1.00 73.31 67 LEU A O 1
ATOM 569 N N . ALA A 1 68 ? -32.832 -10.953 20.472 1.00 77.69 68 ALA A N 1
ATOM 570 C CA . ALA A 1 68 ? -33.413 -9.838 21.221 1.00 77.69 68 ALA A CA 1
ATOM 571 C C . ALA A 1 68 ? -34.620 -9.173 20.522 1.00 77.69 68 ALA A C 1
ATOM 573 O O . ALA A 1 68 ? -35.172 -8.206 21.045 1.00 77.69 68 ALA A O 1
ATOM 574 N N . GLY A 1 69 ? -35.025 -9.650 19.338 1.00 69.31 69 GLY A N 1
ATOM 575 C CA . GLY A 1 69 ? -36.124 -9.078 18.553 1.00 69.31 69 GLY A CA 1
ATOM 576 C C . GLY A 1 69 ? -35.785 -7.772 17.820 1.00 69.31 69 GLY A C 1
ATOM 577 O O . GLY A 1 69 ? -36.689 -7.126 17.296 1.00 69.31 69 GLY A O 1
ATOM 578 N N . GLY A 1 70 ? -34.510 -7.375 17.766 1.00 70.25 70 GLY A N 1
ATOM 579 C CA . GLY A 1 70 ? -34.038 -6.221 16.997 1.00 70.25 70 GLY A CA 1
ATOM 580 C C . GLY A 1 70 ? -33.459 -6.649 15.646 1.00 70.25 70 GLY A C 1
ATOM 581 O O . GLY A 1 70 ? -32.611 -7.534 15.589 1.00 70.25 70 GLY A O 1
ATOM 582 N N . SER A 1 71 ? -33.879 -6.016 14.549 1.00 67.75 71 SER A N 1
ATOM 583 C CA . SER A 1 71 ? -33.432 -6.357 13.184 1.00 67.75 71 SER A CA 1
ATOM 584 C C . SER A 1 71 ? -32.491 -5.330 12.543 1.00 67.75 71 SER A C 1
ATOM 586 O O . SER A 1 71 ? -32.230 -5.409 11.346 1.00 67.75 71 SER A O 1
ATOM 588 N N . ASP A 1 72 ? -31.987 -4.361 13.306 1.00 81.00 72 ASP A N 1
ATOM 589 C CA . ASP A 1 72 ? -31.296 -3.199 12.725 1.00 81.00 72 ASP A CA 1
ATOM 590 C C . ASP A 1 72 ? -29.870 -3.513 12.243 1.00 81.00 72 ASP A C 1
ATOM 592 O O . ASP A 1 72 ? -29.374 -2.895 11.300 1.00 81.00 72 ASP A O 1
ATOM 596 N N . PHE A 1 73 ? -29.199 -4.496 12.855 1.00 86.88 73 PHE A N 1
ATOM 597 C CA . PHE A 1 73 ? -27.840 -4.875 12.468 1.00 86.88 73 PHE A CA 1
ATOM 598 C C . PHE A 1 73 ? -27.853 -5.994 11.425 1.00 86.88 73 PHE A C 1
ATOM 600 O O . PHE A 1 73 ? -28.245 -7.127 11.702 1.00 86.88 73 PHE A O 1
ATOM 607 N N . THR A 1 74 ? -27.369 -5.677 10.227 1.00 88.38 74 THR A N 1
ATOM 608 C CA . THR A 1 74 ? -27.226 -6.624 9.117 1.00 88.38 74 THR A CA 1
ATOM 609 C C . THR A 1 74 ? -25.755 -6.866 8.793 1.00 88.38 74 THR A C 1
ATOM 611 O O . THR A 1 74 ? -24.969 -5.922 8.679 1.00 88.38 74 THR A O 1
ATOM 614 N N . TRP A 1 75 ? -25.391 -8.135 8.615 1.00 90.81 75 TRP A N 1
ATOM 615 C CA . TRP A 1 75 ? -24.103 -8.573 8.080 1.00 90.81 75 TRP A CA 1
ATOM 616 C C . TRP A 1 75 ? -24.370 -9.583 6.968 1.00 90.81 75 TRP A C 1
ATOM 618 O O . TRP A 1 75 ? -25.146 -10.519 7.160 1.00 90.81 75 TRP A O 1
ATOM 628 N N . THR A 1 76 ? -23.779 -9.363 5.799 1.00 91.25 76 THR A N 1
ATOM 629 C CA . THR A 1 76 ? -24.037 -10.153 4.587 1.00 91.25 76 THR A CA 1
ATOM 630 C C . THR A 1 76 ? -22.722 -10.598 3.957 1.00 91.25 76 THR A C 1
ATOM 632 O O . THR A 1 76 ? -21.676 -9.993 4.200 1.00 91.25 76 THR A O 1
ATOM 635 N N . ILE A 1 77 ? -22.770 -11.650 3.138 1.00 92.19 77 ILE A N 1
ATOM 636 C CA . ILE A 1 77 ? -21.582 -12.203 2.469 1.00 92.19 77 ILE A CA 1
ATOM 637 C C . ILE A 1 77 ? -21.009 -11.183 1.472 1.00 92.19 77 ILE A C 1
ATOM 639 O O . ILE A 1 77 ? -19.802 -11.106 1.267 1.00 92.19 77 ILE A O 1
ATOM 643 N N . GLU A 1 78 ? -21.856 -10.342 0.883 1.00 93.50 78 GLU A N 1
ATOM 644 C CA . GLU A 1 78 ? -21.459 -9.265 -0.020 1.00 93.50 78 GLU A CA 1
ATOM 645 C C . GLU A 1 78 ? -20.580 -8.223 0.688 1.00 93.50 78 GLU A C 1
ATOM 647 O O . GLU A 1 78 ? -19.568 -7.797 0.133 1.00 93.50 78 GLU A O 1
ATOM 652 N N . MET A 1 79 ? -20.929 -7.854 1.927 1.00 93.44 79 MET A N 1
ATOM 653 C CA . MET A 1 79 ? -20.134 -6.939 2.761 1.00 93.44 79 MET A CA 1
ATOM 654 C C . MET A 1 79 ? -18.789 -7.556 3.160 1.00 93.44 79 MET A C 1
ATOM 656 O O . MET A 1 79 ? -17.766 -6.872 3.176 1.00 93.44 79 MET A O 1
ATOM 660 N N . GLU A 1 80 ? -18.778 -8.856 3.455 1.00 94.38 80 GLU A N 1
ATOM 661 C CA . GLU A 1 80 ? -17.553 -9.599 3.755 1.00 94.38 80 GLU A CA 1
ATOM 662 C C . GLU A 1 80 ? -16.609 -9.625 2.545 1.00 94.38 80 GLU A C 1
ATOM 664 O O . GLU A 1 80 ? -15.434 -9.262 2.651 1.00 94.38 80 GLU A O 1
ATOM 669 N N . ASN A 1 81 ? -17.147 -9.947 1.365 1.00 94.31 81 ASN A N 1
ATOM 670 C CA . ASN A 1 81 ? -16.408 -9.954 0.104 1.00 94.31 81 ASN A CA 1
ATOM 671 C C . ASN A 1 81 ? -15.824 -8.581 -0.246 1.00 94.31 81 ASN A C 1
ATOM 673 O O . ASN A 1 81 ? -14.753 -8.504 -0.846 1.00 94.31 81 ASN A O 1
ATOM 677 N N . GLU A 1 82 ? -16.488 -7.492 0.135 1.00 93.31 82 GLU A N 1
ATOM 678 C CA . GLU A 1 82 ? -15.979 -6.140 -0.078 1.00 93.31 82 GLU A CA 1
ATOM 679 C C . GLU A 1 82 ? -14.704 -5.861 0.739 1.00 93.31 82 GLU A C 1
ATOM 681 O O . GLU A 1 82 ? -13.724 -5.333 0.203 1.00 93.31 82 GLU A O 1
ATOM 686 N N . LEU A 1 83 ? -14.666 -6.282 2.006 1.00 94.12 83 LEU A N 1
ATOM 687 C CA . LEU A 1 83 ? -13.475 -6.148 2.853 1.00 94.12 83 LEU A CA 1
ATOM 688 C C . LEU A 1 83 ? -12.350 -7.097 2.424 1.00 94.12 83 LEU A C 1
ATOM 690 O O . LEU A 1 83 ? -11.181 -6.702 2.417 1.00 94.12 83 LEU A O 1
ATOM 694 N N . LEU A 1 84 ? -12.691 -8.313 1.994 1.00 94.81 84 LEU A N 1
ATOM 695 C CA . LEU A 1 84 ? -11.727 -9.251 1.412 1.00 94.81 84 LEU A CA 1
ATOM 696 C C . LEU A 1 84 ? -11.154 -8.727 0.085 1.00 94.81 84 LEU A C 1
ATOM 698 O O . LEU A 1 84 ? -9.959 -8.860 -0.171 1.00 94.81 84 LEU A O 1
ATOM 702 N N . SER A 1 85 ? -11.963 -8.067 -0.745 1.00 93.44 85 SER A N 1
ATOM 703 C CA . SER A 1 85 ? -11.502 -7.422 -1.981 1.00 93.44 85 SER A CA 1
ATOM 704 C C . SER A 1 85 ? -10.516 -6.282 -1.699 1.00 93.44 85 SER A C 1
ATOM 706 O O . SER A 1 85 ? -9.504 -6.142 -2.395 1.00 93.44 85 SER A O 1
ATOM 708 N N . TYR A 1 86 ? -10.758 -5.490 -0.649 1.00 94.06 86 TYR A N 1
ATOM 709 C CA . TYR A 1 86 ? -9.798 -4.494 -0.164 1.00 94.06 86 TYR A CA 1
ATOM 710 C C . TYR A 1 86 ? -8.476 -5.149 0.270 1.00 94.06 86 TYR A C 1
ATOM 712 O O . TYR A 1 86 ? -7.404 -4.733 -0.176 1.00 94.06 86 TYR A O 1
ATOM 720 N N . GLN A 1 87 ? -8.542 -6.214 1.075 1.00 94.50 87 GLN A N 1
ATOM 721 C CA . GLN A 1 87 ? -7.359 -6.958 1.509 1.00 94.50 87 GLN A CA 1
ATOM 722 C C . GLN A 1 87 ? -6.565 -7.507 0.310 1.00 94.50 87 GLN A C 1
ATOM 724 O O . GLN A 1 87 ? -5.339 -7.382 0.268 1.00 94.50 87 GLN A O 1
ATOM 729 N N . ASN A 1 88 ? -7.258 -8.051 -0.692 1.00 95.12 88 ASN A N 1
ATOM 730 C CA . ASN A 1 88 ? -6.652 -8.547 -1.925 1.00 95.12 88 ASN A CA 1
ATOM 731 C C . ASN A 1 88 ? -5.980 -7.423 -2.732 1.00 95.12 88 ASN A C 1
ATOM 733 O O . ASN A 1 88 ? -4.895 -7.594 -3.282 1.00 95.12 88 ASN A O 1
ATOM 737 N N . SER A 1 89 ? -6.579 -6.235 -2.758 1.00 95.44 89 SER A N 1
ATOM 738 C CA . SER A 1 89 ? -5.992 -5.075 -3.436 1.00 95.44 89 SER A CA 1
ATOM 739 C C . SER A 1 89 ? -4.662 -4.652 -2.802 1.00 95.44 89 SER A C 1
ATOM 741 O O . SER A 1 89 ? -3.710 -4.355 -3.523 1.00 95.44 89 SER A O 1
ATOM 743 N N . LEU A 1 90 ? -4.548 -4.697 -1.468 1.00 96.06 90 LEU A N 1
ATOM 744 C CA . LEU A 1 90 ? -3.288 -4.409 -0.771 1.00 96.06 90 LEU A CA 1
ATOM 745 C C . LEU A 1 90 ? -2.176 -5.401 -1.122 1.00 96.06 90 LEU A C 1
ATOM 747 O O . LEU A 1 90 ? -1.039 -4.983 -1.354 1.00 96.06 90 LEU A O 1
ATOM 751 N N . ILE A 1 91 ? -2.486 -6.701 -1.163 1.00 96.31 91 ILE A N 1
ATOM 752 C CA . ILE A 1 91 ? -1.476 -7.715 -1.490 1.00 96.31 91 ILE A CA 1
ATOM 753 C C . ILE A 1 91 ? -1.043 -7.620 -2.956 1.00 96.31 91 ILE A C 1
ATOM 755 O O . ILE A 1 91 ? 0.137 -7.803 -3.240 1.00 96.31 91 ILE A O 1
ATOM 759 N N . TYR A 1 92 ? -1.931 -7.249 -3.885 1.00 96.75 92 TYR A N 1
ATOM 760 C CA . TYR A 1 92 ? -1.536 -7.021 -5.278 1.00 96.75 92 TYR A CA 1
ATOM 761 C C . TYR A 1 92 ? -0.547 -5.862 -5.418 1.00 96.75 92 TYR A C 1
ATOM 763 O O . TYR A 1 92 ? 0.477 -6.025 -6.083 1.00 96.75 92 TYR A O 1
ATOM 771 N N . VAL A 1 93 ? -0.799 -4.727 -4.753 1.00 97.00 93 VAL A N 1
ATOM 772 C CA . VAL A 1 93 ? 0.139 -3.587 -4.740 1.00 97.00 93 VAL A CA 1
ATOM 773 C C . VAL A 1 93 ? 1.483 -4.011 -4.143 1.00 97.00 93 VAL A C 1
ATOM 775 O O . VAL A 1 93 ? 2.534 -3.700 -4.703 1.00 97.00 93 VAL A O 1
ATOM 778 N N . TYR A 1 94 ? 1.467 -4.774 -3.046 1.00 97.31 94 TYR A N 1
ATOM 779 C CA . TYR A 1 94 ? 2.679 -5.317 -2.431 1.00 97.31 94 TYR A CA 1
ATOM 780 C C . TYR A 1 94 ? 3.474 -6.206 -3.399 1.00 97.31 94 TYR A C 1
ATOM 782 O O . TYR A 1 94 ? 4.661 -5.970 -3.612 1.00 97.31 94 TYR A O 1
ATOM 790 N N . VAL A 1 95 ? 2.828 -7.197 -4.020 1.00 97.38 95 VAL A N 1
ATOM 791 C CA . VAL A 1 95 ? 3.488 -8.149 -4.926 1.00 97.38 95 VAL A CA 1
ATOM 792 C C . VAL A 1 95 ? 4.081 -7.427 -6.134 1.00 97.38 95 VAL A C 1
ATOM 794 O O . VAL A 1 95 ? 5.246 -7.644 -6.462 1.00 97.38 95 VAL A O 1
ATOM 797 N N . VAL A 1 96 ? 3.324 -6.529 -6.772 1.00 97.38 96 VAL A N 1
ATOM 798 C CA . VAL A 1 96 ? 3.832 -5.744 -7.907 1.00 97.38 96 VAL A CA 1
ATOM 799 C C . VAL A 1 96 ? 4.994 -4.848 -7.478 1.00 97.38 96 VAL A C 1
ATOM 801 O O . VAL A 1 96 ? 5.987 -4.772 -8.197 1.00 97.38 96 VAL A O 1
ATOM 804 N N . SER A 1 97 ? 4.935 -4.250 -6.286 1.00 97.38 97 SER A N 1
ATOM 805 C CA . SER A 1 97 ? 6.040 -3.452 -5.739 1.00 97.38 97 SER A CA 1
ATOM 806 C C . SER A 1 97 ? 7.319 -4.278 -5.540 1.00 97.38 97 SER A C 1
ATOM 808 O O . SER A 1 97 ? 8.409 -3.800 -5.852 1.00 97.38 97 SER A O 1
ATOM 810 N N . VAL A 1 98 ? 7.214 -5.538 -5.100 1.00 97.12 98 VAL A N 1
ATOM 811 C CA . VAL A 1 98 ? 8.370 -6.453 -5.017 1.00 97.12 98 VAL A CA 1
ATOM 812 C C . VAL A 1 98 ? 8.981 -6.686 -6.401 1.00 97.12 98 VAL A C 1
ATOM 814 O O . VAL A 1 98 ? 10.198 -6.589 -6.557 1.00 97.12 98 VAL A O 1
ATOM 817 N N . PHE A 1 99 ? 8.157 -6.940 -7.422 1.00 96.25 99 PHE A N 1
ATOM 818 C CA . PHE A 1 99 ? 8.647 -7.104 -8.795 1.00 96.25 99 PHE A CA 1
ATOM 819 C C . PHE A 1 99 ? 9.318 -5.839 -9.334 1.00 96.25 99 PHE A C 1
ATOM 821 O O . PHE A 1 99 ? 10.376 -5.939 -9.952 1.00 96.25 99 PHE A O 1
ATOM 828 N N . VAL A 1 100 ? 8.754 -4.659 -9.065 1.00 96.75 100 VAL A N 1
ATOM 829 C CA . VAL A 1 100 ? 9.361 -3.371 -9.428 1.00 96.75 100 VAL A CA 1
ATOM 830 C C . VAL A 1 100 ? 10.738 -3.225 -8.778 1.00 96.75 100 VAL A C 1
ATOM 832 O O . VAL A 1 100 ? 11.699 -2.919 -9.474 1.00 96.75 100 VAL A O 1
ATOM 835 N N . ILE A 1 101 ? 10.879 -3.521 -7.481 1.00 96.56 101 ILE A N 1
ATOM 836 C CA . ILE A 1 101 ? 12.177 -3.471 -6.785 1.00 96.56 101 ILE A CA 1
ATOM 837 C C . ILE A 1 101 ? 13.194 -4.419 -7.433 1.00 96.56 101 ILE A C 1
ATOM 839 O O . ILE A 1 101 ? 14.328 -4.014 -7.689 1.00 96.56 101 ILE A O 1
ATOM 843 N N . LEU A 1 102 ? 12.801 -5.661 -7.727 1.00 95.12 102 LEU A N 1
ATOM 844 C CA . LEU A 1 102 ? 13.680 -6.640 -8.375 1.00 95.12 102 LEU A CA 1
ATOM 845 C C . LEU A 1 102 ? 14.108 -6.185 -9.778 1.00 95.12 102 LEU A C 1
ATOM 847 O O . LEU A 1 102 ? 15.286 -6.278 -10.120 1.00 95.12 102 LEU A O 1
ATOM 851 N N . LEU A 1 103 ? 13.181 -5.647 -10.576 1.00 92.38 103 LEU A N 1
ATOM 852 C CA . LEU A 1 103 ? 13.483 -5.089 -11.896 1.00 92.38 103 LEU A CA 1
ATOM 853 C C . LEU A 1 103 ? 14.420 -3.882 -11.799 1.00 92.38 103 LEU A C 1
ATOM 855 O O . LEU A 1 103 ? 15.363 -3.782 -12.581 1.00 92.38 103 LEU A O 1
ATOM 859 N N . THR A 1 104 ? 14.219 -3.009 -10.812 1.00 93.44 104 THR A N 1
ATOM 860 C CA . THR A 1 104 ? 15.113 -1.881 -10.536 1.00 93.44 104 THR A CA 1
ATOM 861 C C . THR A 1 104 ? 16.514 -2.356 -10.174 1.00 93.44 104 THR A C 1
ATOM 863 O O . THR A 1 104 ? 17.485 -1.809 -10.694 1.00 93.44 104 THR A O 1
ATOM 866 N N . MET A 1 105 ? 16.649 -3.398 -9.345 1.00 91.88 105 MET A N 1
ATOM 867 C CA . MET A 1 105 ? 17.956 -3.989 -9.039 1.00 91.88 105 MET A CA 1
ATOM 868 C C . MET A 1 105 ? 18.645 -4.490 -10.307 1.00 91.88 105 MET A C 1
ATOM 870 O O . MET A 1 105 ? 19.791 -4.128 -10.547 1.00 91.88 105 MET A O 1
ATOM 874 N N . VAL A 1 106 ? 17.948 -5.255 -11.153 1.00 87.50 106 VAL A N 1
ATOM 875 C CA . VAL A 1 106 ? 18.504 -5.757 -12.423 1.00 87.50 106 VAL A CA 1
ATOM 876 C C . VAL A 1 106 ? 18.918 -4.603 -13.340 1.00 87.50 106 VAL A C 1
ATOM 878 O O . VAL A 1 106 ? 20.009 -4.628 -13.908 1.00 87.50 106 VAL A O 1
ATOM 881 N N . TYR A 1 107 ? 18.084 -3.570 -13.447 1.00 85.38 107 TYR A N 1
ATOM 882 C CA . TYR A 1 107 ? 18.336 -2.398 -14.282 1.00 85.38 107 TYR A CA 1
ATOM 883 C C . TYR A 1 107 ? 19.532 -1.561 -13.805 1.00 85.38 107 TYR A C 1
ATOM 885 O O . TYR A 1 107 ? 20.323 -1.087 -14.622 1.00 85.38 107 TYR A O 1
ATOM 893 N N . VAL A 1 108 ? 19.705 -1.400 -12.491 1.00 85.38 108 VAL A N 1
ATOM 894 C CA . VAL A 1 108 ? 20.877 -0.728 -11.914 1.00 85.38 108 VAL A CA 1
ATOM 895 C C . VAL A 1 108 ? 22.118 -1.615 -12.038 1.00 85.38 108 VAL A C 1
ATOM 897 O O . VAL A 1 108 ? 23.173 -1.130 -12.433 1.00 85.38 108 VAL A O 1
ATOM 900 N N . SER A 1 109 ? 22.014 -2.919 -11.772 1.00 82.50 109 SER A N 1
ATOM 901 C CA . SER A 1 109 ? 23.132 -3.862 -11.897 1.00 82.50 109 SER A CA 1
ATOM 902 C C . SER A 1 109 ? 23.656 -3.971 -13.325 1.00 82.50 109 SER A C 1
ATOM 904 O O . SER A 1 109 ? 24.871 -4.044 -13.505 1.00 82.50 109 SER A O 1
ATOM 906 N N . SER A 1 110 ? 22.785 -3.907 -14.342 1.00 76.06 110 SER A N 1
ATOM 907 C CA . SER A 1 110 ? 23.229 -3.920 -15.741 1.00 76.06 110 SER A CA 1
ATOM 908 C C . SER A 1 110 ? 24.173 -2.760 -16.068 1.00 76.06 110 SER A C 1
ATOM 910 O O . SER A 1 110 ? 24.986 -2.892 -16.971 1.00 76.06 110 SER A O 1
ATOM 912 N N . GLN A 1 111 ? 24.131 -1.668 -15.294 1.00 72.00 111 GLN A N 1
ATOM 913 C CA . GLN A 1 111 ? 25.015 -0.516 -15.479 1.00 72.00 111 GLN A CA 1
ATOM 914 C C . GLN A 1 111 ? 26.455 -0.766 -15.058 1.00 72.00 111 GLN A C 1
ATOM 916 O O . GLN A 1 111 ? 27.353 -0.153 -15.618 1.00 72.00 111 GLN A O 1
ATOM 921 N N . PHE A 1 112 ? 26.696 -1.643 -14.082 1.00 70.94 112 PHE A N 1
ATOM 922 C CA . PHE A 1 112 ? 28.052 -1.917 -13.600 1.00 70.94 112 PHE A CA 1
ATOM 923 C C . PHE A 1 112 ? 28.815 -2.895 -14.495 1.00 70.94 112 PHE A C 1
ATOM 925 O O . PHE A 1 112 ? 30.039 -2.944 -14.434 1.00 70.94 112 PHE A O 1
ATOM 932 N N . VAL A 1 113 ? 28.106 -3.663 -15.326 1.00 66.38 113 VAL A N 1
ATOM 933 C CA . VAL A 1 113 ? 28.720 -4.630 -16.247 1.00 66.38 113 VAL A CA 1
ATOM 934 C C . VAL A 1 113 ? 29.153 -3.967 -17.561 1.00 66.38 113 VAL A C 1
ATOM 936 O O . VAL A 1 113 ? 30.085 -4.444 -18.193 1.00 66.38 113 VAL A O 1
ATOM 939 N N . SER A 1 114 ? 28.518 -2.861 -17.966 1.00 59.31 114 SER A N 1
ATOM 940 C CA . SER A 1 114 ? 28.609 -2.321 -19.331 1.00 59.31 114 SER A CA 1
ATOM 941 C C . SER A 1 114 ? 29.215 -0.912 -19.422 1.00 59.31 114 SER A C 1
ATOM 943 O O . SER A 1 114 ? 28.698 -0.078 -20.169 1.00 59.31 114 SER A O 1
ATOM 945 N N . VAL A 1 115 ? 30.242 -0.602 -18.624 1.00 59.97 115 VAL A N 1
ATOM 946 C CA . VAL A 1 115 ? 30.892 0.720 -18.639 1.00 59.97 115 VAL A CA 1
ATOM 947 C C . VAL A 1 115 ? 32.138 0.693 -19.522 1.00 59.97 115 VAL A C 1
ATOM 949 O O . VAL A 1 115 ? 33.143 0.098 -19.141 1.00 59.97 115 VAL A O 1
ATOM 952 N N . GLU A 1 116 ? 32.104 1.396 -20.654 1.00 60.78 116 GLU A N 1
ATOM 953 C CA . GLU A 1 116 ? 33.293 1.652 -21.476 1.00 60.78 116 GLU A CA 1
ATOM 954 C C . GLU A 1 116 ? 33.852 3.057 -21.236 1.00 60.78 116 GLU A C 1
ATOM 956 O O . GLU A 1 116 ? 33.111 4.011 -20.965 1.00 60.78 116 GLU A O 1
ATOM 961 N N . TYR A 1 117 ? 35.181 3.179 -21.339 1.00 57.22 117 TYR A N 1
ATOM 962 C CA . TYR A 1 117 ? 35.876 4.459 -21.249 1.00 57.22 117 TYR A CA 1
ATOM 963 C C . TYR A 1 117 ? 35.671 5.253 -22.546 1.00 57.22 117 TYR A C 1
ATOM 965 O O . TYR A 1 117 ? 36.082 4.847 -23.630 1.00 57.22 117 TYR A O 1
ATOM 973 N N . ASN A 1 118 ? 35.027 6.405 -22.428 1.00 57.78 118 ASN A N 1
ATOM 974 C CA . ASN A 1 118 ? 34.803 7.353 -23.500 1.00 57.78 118 ASN A CA 1
ATOM 975 C C . ASN A 1 118 ? 36.112 8.110 -23.793 1.00 57.78 118 ASN A C 1
ATOM 977 O O . ASN A 1 118 ? 36.523 8.960 -23.006 1.00 57.78 118 ASN A O 1
ATOM 981 N N . ASN A 1 119 ? 36.749 7.810 -24.929 1.00 56.00 119 ASN A N 1
ATOM 982 C CA . ASN A 1 119 ? 38.033 8.392 -25.355 1.00 56.00 119 ASN A CA 1
ATOM 983 C C . ASN A 1 119 ? 37.948 9.851 -25.852 1.00 56.00 119 ASN A C 1
ATOM 985 O O . ASN A 1 119 ? 38.944 10.377 -26.340 1.00 56.00 119 ASN A O 1
ATOM 989 N N . ASP A 1 120 ? 36.786 10.502 -25.770 1.00 58.03 120 ASP A N 1
ATOM 990 C CA . ASP A 1 120 ? 36.582 11.877 -26.237 1.00 58.03 120 ASP A CA 1
ATOM 991 C C . ASP A 1 120 ? 37.042 12.898 -25.169 1.00 58.03 120 ASP A C 1
ATOM 993 O O . ASP A 1 120 ? 36.350 13.061 -24.155 1.00 58.03 120 ASP A O 1
ATOM 997 N N . PRO A 1 121 ? 38.190 13.588 -25.357 1.00 57.69 121 PRO A N 1
ATOM 998 C CA . PRO A 1 121 ? 38.749 14.505 -24.361 1.00 57.69 121 PRO A CA 1
ATOM 999 C C . PRO A 1 121 ? 37.902 15.770 -24.157 1.00 57.69 121 PRO A C 1
ATOM 1001 O O . PRO A 1 121 ? 38.048 16.435 -23.130 1.00 57.69 121 PRO A O 1
ATOM 1004 N N . ASP A 1 122 ? 37.005 16.100 -25.093 1.00 55.78 122 ASP A N 1
ATOM 1005 C CA . ASP A 1 122 ? 36.174 17.308 -25.028 1.00 55.78 122 ASP A CA 1
ATOM 1006 C C . ASP A 1 122 ? 34.932 17.130 -24.140 1.00 55.78 122 ASP A C 1
ATOM 1008 O O . ASP A 1 122 ? 34.257 18.106 -23.789 1.00 55.78 122 ASP A O 1
ATOM 1012 N N . LYS A 1 123 ? 34.613 15.896 -23.732 1.00 52.94 123 LYS A N 1
ATOM 1013 C CA . LYS A 1 123 ? 33.479 15.617 -22.846 1.00 52.94 123 LYS A CA 1
ATOM 1014 C C . LYS A 1 123 ? 33.927 15.511 -21.398 1.00 52.94 123 LYS A C 1
ATOM 1016 O O . LYS A 1 123 ? 34.850 14.792 -21.046 1.00 52.94 123 LYS A O 1
ATOM 1021 N N . THR A 1 124 ? 33.187 16.190 -20.522 1.00 54.22 124 THR A N 1
ATOM 1022 C CA . THR A 1 124 ? 33.497 16.337 -19.087 1.00 54.22 124 THR A CA 1
ATOM 1023 C C . THR A 1 124 ? 33.550 15.012 -18.316 1.00 54.22 124 THR A C 1
ATOM 1025 O O . THR A 1 124 ? 34.023 14.989 -17.183 1.00 54.22 124 THR A O 1
ATOM 1028 N N . TYR A 1 125 ? 33.066 13.911 -18.893 1.00 54.38 125 TYR A N 1
ATOM 1029 C CA . TYR A 1 125 ? 32.933 12.647 -18.186 1.00 54.38 125 TYR A CA 1
ATOM 1030 C C . TYR A 1 125 ? 33.264 11.438 -19.081 1.00 54.38 125 TYR A C 1
ATOM 1032 O O . TYR A 1 125 ? 32.750 11.343 -20.201 1.00 54.38 125 TYR A O 1
ATOM 1040 N N . PRO A 1 126 ? 34.058 10.482 -18.568 1.00 57.53 126 PRO A N 1
ATOM 1041 C CA . PRO A 1 126 ? 34.740 9.491 -19.391 1.00 57.53 126 PRO A CA 1
ATOM 1042 C C . PRO A 1 126 ? 34.019 8.139 -19.498 1.00 57.53 126 PRO A C 1
ATOM 1044 O O . PRO A 1 126 ? 34.667 7.165 -19.836 1.00 57.53 126 PRO A O 1
ATOM 1047 N N . TYR A 1 127 ? 32.724 8.013 -19.191 1.00 60.91 127 TYR A N 1
ATOM 1048 C CA . TYR A 1 127 ? 32.063 6.697 -19.136 1.00 60.91 127 TYR A CA 1
ATOM 1049 C C . TYR A 1 127 ? 30.693 6.705 -19.814 1.00 60.91 127 TYR A C 1
ATOM 1051 O O . TYR A 1 127 ? 29.842 7.524 -19.461 1.00 60.91 127 TYR A O 1
ATOM 1059 N N . CYS A 1 128 ? 30.470 5.771 -20.741 1.00 62.59 128 CYS A N 1
ATOM 1060 C CA . CYS A 1 128 ? 29.184 5.560 -21.412 1.00 62.59 128 CYS A CA 1
ATOM 1061 C C . CYS A 1 128 ? 28.773 4.081 -21.398 1.00 62.59 128 CYS A C 1
ATOM 1063 O O . CYS A 1 128 ? 29.598 3.197 -21.176 1.00 62.59 128 CYS A O 1
ATOM 1065 N N . MET A 1 129 ? 27.476 3.831 -21.602 1.00 62.38 129 MET A N 1
ATOM 1066 C CA . MET A 1 129 ? 26.926 2.474 -21.660 1.00 62.38 129 MET A CA 1
ATOM 1067 C C . MET A 1 129 ? 27.231 1.796 -22.999 1.00 62.38 129 MET A C 1
ATOM 1069 O O . MET A 1 129 ? 26.859 2.328 -24.044 1.00 62.38 129 MET A O 1
ATOM 1073 N N . ASP A 1 130 ? 27.806 0.598 -22.940 1.00 60.25 130 ASP A N 1
ATOM 1074 C CA . ASP A 1 130 ? 28.124 -0.246 -24.101 1.00 60.25 130 ASP A CA 1
ATOM 1075 C C . ASP A 1 130 ? 26.848 -0.878 -24.717 1.00 60.25 130 ASP A C 1
ATOM 1077 O O . ASP A 1 130 ? 26.526 -0.724 -25.896 1.00 60.25 130 ASP A O 1
ATOM 1081 N N . HIS A 1 131 ? 25.988 -1.490 -23.894 1.00 68.19 131 HIS A N 1
ATOM 1082 C CA . HIS A 1 131 ? 24.811 -2.229 -24.379 1.00 68.19 131 HIS A CA 1
ATOM 1083 C C . HIS A 1 131 ? 23.499 -1.433 -24.335 1.00 68.19 131 HIS A C 1
ATOM 1085 O O . HIS A 1 131 ? 22.567 -1.740 -23.581 1.00 68.19 131 HIS A O 1
ATOM 1091 N N . LYS A 1 132 ? 23.386 -0.440 -25.223 1.00 68.75 132 LYS A N 1
ATOM 1092 C CA . LYS A 1 132 ? 22.198 0.422 -25.378 1.00 68.75 132 LYS A CA 1
ATOM 1093 C C . LYS A 1 132 ? 20.877 -0.357 -25.477 1.00 68.75 132 LYS A C 1
ATOM 1095 O O . LYS A 1 132 ? 19.904 0.008 -24.822 1.00 68.75 132 LYS A O 1
ATOM 1100 N N . ASN A 1 133 ? 20.834 -1.438 -26.258 1.00 77.12 133 ASN A N 1
ATOM 1101 C CA . ASN A 1 133 ? 19.598 -2.198 -26.478 1.00 77.12 133 ASN A CA 1
ATOM 1102 C C . ASN A 1 133 ? 19.093 -2.883 -25.202 1.00 77.12 133 ASN A C 1
ATOM 1104 O O . ASN A 1 133 ? 17.902 -2.810 -24.909 1.00 77.12 133 ASN A O 1
ATOM 1108 N N . ILE A 1 134 ? 19.986 -3.498 -24.418 1.00 76.50 134 ILE A N 1
ATOM 1109 C CA . ILE A 1 134 ? 19.616 -4.164 -23.159 1.00 76.50 134 ILE A CA 1
ATOM 1110 C C . ILE A 1 134 ? 19.079 -3.132 -22.167 1.00 76.50 134 ILE A C 1
ATOM 1112 O O . ILE A 1 134 ? 18.017 -3.336 -21.581 1.00 76.50 134 ILE A O 1
ATOM 1116 N N . SER A 1 135 ? 19.763 -1.991 -22.028 1.00 74.31 135 SER A N 1
ATOM 1117 C CA . SER A 1 135 ? 19.325 -0.931 -21.118 1.00 74.31 135 SER A CA 1
ATOM 1118 C C . SER A 1 135 ? 17.962 -0.353 -21.513 1.00 74.31 135 SER A C 1
ATOM 1120 O O . SER A 1 135 ? 17.107 -0.173 -20.647 1.00 74.31 135 SER A O 1
ATOM 1122 N N . ILE A 1 136 ? 17.716 -0.138 -22.811 1.00 79.44 136 ILE A N 1
ATOM 1123 C CA . ILE A 1 136 ? 16.412 0.321 -23.313 1.00 79.44 136 ILE A CA 1
ATOM 1124 C C . ILE A 1 136 ? 15.316 -0.698 -22.998 1.00 79.44 136 ILE A C 1
ATOM 1126 O O . ILE A 1 136 ? 14.262 -0.310 -22.499 1.00 79.44 136 ILE A O 1
ATOM 1130 N N . VAL A 1 137 ? 15.551 -1.987 -23.255 1.00 84.56 137 VAL A N 1
ATOM 1131 C CA . VAL A 1 137 ? 14.567 -3.040 -22.964 1.00 84.56 137 VAL A CA 1
ATOM 1132 C C . VAL A 1 137 ? 14.245 -3.072 -21.469 1.00 84.56 137 VAL A C 1
ATOM 1134 O O . VAL A 1 137 ? 13.072 -2.996 -21.103 1.00 84.56 137 VAL A O 1
ATOM 1137 N N . CYS A 1 138 ? 15.257 -3.095 -20.599 1.00 84.44 138 CYS A N 1
ATOM 1138 C CA . CYS A 1 138 ? 15.058 -3.066 -19.148 1.00 84.44 138 CYS A CA 1
ATOM 1139 C C . CYS A 1 138 ? 14.306 -1.807 -18.689 1.00 84.44 138 CYS A C 1
ATOM 1141 O O . CYS A 1 138 ? 13.404 -1.907 -17.859 1.00 84.44 138 CYS A O 1
ATOM 1143 N N . ALA A 1 139 ? 14.623 -0.637 -19.253 1.00 84.00 139 ALA A N 1
ATOM 1144 C CA . ALA A 1 139 ? 13.938 0.613 -18.935 1.00 84.00 139 ALA A CA 1
ATOM 1145 C C . ALA A 1 139 ? 12.456 0.580 -19.340 1.00 84.00 139 ALA A C 1
ATOM 1147 O O . ALA A 1 139 ? 11.599 0.986 -18.559 1.00 84.00 139 ALA A O 1
ATOM 1148 N N . VAL A 1 140 ? 12.133 0.060 -20.531 1.00 88.44 140 VAL A N 1
ATOM 1149 C CA . VAL A 1 140 ? 10.742 -0.092 -20.992 1.00 88.44 140 VAL A CA 1
ATOM 1150 C C . VAL A 1 140 ? 9.965 -1.027 -20.067 1.00 88.44 140 VAL A C 1
ATOM 1152 O O . VAL A 1 140 ? 8.863 -0.683 -19.641 1.00 88.44 140 VAL A O 1
ATOM 1155 N N . PHE A 1 141 ? 10.543 -2.176 -19.707 1.00 90.94 141 PHE A N 1
ATOM 1156 C CA . PHE A 1 141 ? 9.921 -3.104 -18.761 1.00 90.94 141 PHE A CA 1
ATOM 1157 C C . PHE A 1 141 ? 9.688 -2.460 -17.392 1.00 90.94 141 PHE A C 1
ATOM 1159 O O . PHE A 1 141 ? 8.591 -2.574 -16.846 1.00 90.94 141 PHE A O 1
ATOM 1166 N N . LEU A 1 142 ? 10.677 -1.741 -16.860 1.00 91.38 142 LEU A N 1
ATOM 1167 C CA . LEU A 1 142 ? 10.549 -1.048 -15.582 1.00 91.38 142 LEU A CA 1
ATOM 1168 C C . LEU A 1 142 ? 9.416 -0.010 -15.616 1.00 91.38 142 LEU A C 1
ATOM 1170 O O . LEU A 1 142 ? 8.570 -0.005 -14.726 1.00 91.38 142 LEU A O 1
ATOM 1174 N N . ILE A 1 143 ? 9.340 0.808 -16.671 1.00 92.00 143 ILE A N 1
ATOM 1175 C CA . ILE A 1 143 ? 8.273 1.807 -16.843 1.00 92.00 143 ILE A CA 1
ATOM 1176 C C . ILE A 1 143 ? 6.891 1.146 -16.871 1.00 92.00 143 ILE A C 1
ATOM 1178 O O . ILE A 1 143 ? 5.971 1.634 -16.218 1.00 92.00 143 ILE A O 1
ATOM 1182 N N . ILE A 1 144 ? 6.731 0.029 -17.587 1.00 94.94 144 ILE A N 1
ATOM 1183 C CA . ILE A 1 144 ? 5.457 -0.704 -17.632 1.00 94.94 144 ILE A CA 1
ATOM 1184 C C . ILE A 1 144 ? 5.032 -1.127 -16.220 1.00 94.94 144 ILE A C 1
ATOM 1186 O O . ILE A 1 144 ? 3.884 -0.910 -15.837 1.00 94.94 144 ILE A O 1
ATOM 1190 N N . PHE A 1 145 ? 5.946 -1.687 -15.426 1.00 95.50 145 PHE A N 1
ATOM 1191 C CA . PHE A 1 145 ? 5.633 -2.131 -14.067 1.00 95.50 145 PHE A CA 1
ATOM 1192 C C . PHE A 1 145 ? 5.375 -0.973 -13.094 1.00 95.50 145 PHE A C 1
ATOM 1194 O O . PHE A 1 145 ? 4.468 -1.083 -12.270 1.00 95.50 145 PHE A O 1
ATOM 1201 N N . ILE A 1 146 ? 6.085 0.152 -13.223 1.00 95.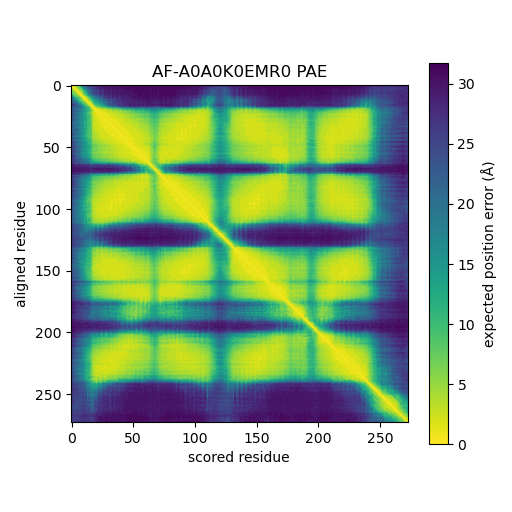62 146 ILE A N 1
ATOM 1202 C CA . ILE A 1 146 ? 5.795 1.391 -12.479 1.00 95.62 146 ILE A CA 1
ATOM 1203 C C . ILE A 1 146 ? 4.371 1.874 -12.782 1.00 95.62 146 ILE A C 1
ATOM 1205 O O . ILE A 1 146 ? 3.610 2.197 -11.870 1.00 95.62 146 ILE A O 1
ATOM 1209 N N . LEU A 1 147 ? 3.968 1.872 -14.058 1.00 96.31 147 LEU A N 1
ATOM 1210 C CA . LEU A 1 147 ? 2.615 2.260 -14.462 1.00 96.31 147 LEU A CA 1
ATOM 1211 C C . LEU A 1 147 ? 1.555 1.295 -13.922 1.00 96.31 147 LEU A C 1
ATOM 1213 O O . LEU A 1 147 ? 0.525 1.746 -13.423 1.00 96.31 147 LEU A O 1
ATOM 1217 N N . ILE A 1 148 ? 1.802 -0.017 -13.970 1.00 97.50 148 ILE A N 1
ATOM 1218 C CA . ILE A 1 148 ? 0.906 -1.018 -13.370 1.00 97.50 148 ILE A CA 1
ATOM 1219 C C . ILE A 1 148 ? 0.769 -0.770 -11.864 1.00 97.50 148 ILE A C 1
ATOM 1221 O O . ILE A 1 148 ? -0.349 -0.764 -11.348 1.00 97.50 148 ILE A O 1
ATOM 1225 N N . ASN A 1 149 ? 1.875 -0.514 -11.161 1.00 96.88 149 ASN A N 1
ATOM 1226 C CA . ASN A 1 149 ? 1.847 -0.231 -9.729 1.00 96.88 149 ASN A CA 1
ATOM 1227 C C . ASN A 1 149 ? 1.047 1.044 -9.424 1.00 96.88 149 ASN A C 1
ATOM 1229 O O . ASN A 1 149 ? 0.180 1.042 -8.551 1.00 96.88 149 ASN A O 1
ATOM 1233 N N . PHE A 1 150 ? 1.251 2.111 -10.202 1.00 97.19 150 PHE A N 1
ATOM 1234 C CA . PHE A 1 150 ? 0.477 3.345 -10.075 1.00 97.19 150 PHE A CA 1
ATOM 1235 C C . PHE A 1 150 ? -1.024 3.126 -10.303 1.00 97.19 150 PHE A C 1
ATOM 1237 O O . PHE A 1 150 ? -1.846 3.650 -9.549 1.00 97.19 150 PHE A O 1
ATOM 1244 N N . LEU A 1 151 ? -1.402 2.326 -11.304 1.00 97.31 151 LEU A N 1
ATOM 1245 C CA . LEU A 1 151 ? -2.800 1.978 -11.566 1.00 97.31 151 LEU A CA 1
ATOM 1246 C C . LEU A 1 151 ? -3.419 1.192 -10.405 1.00 97.31 151 LEU A C 1
ATOM 1248 O O . LEU A 1 151 ? -4.559 1.461 -10.032 1.00 97.31 151 LEU A O 1
ATOM 1252 N N . LEU A 1 152 ? -2.674 0.270 -9.791 1.00 96.88 152 LEU A N 1
ATOM 1253 C CA . LEU A 1 152 ? -3.136 -0.465 -8.612 1.00 96.88 152 LEU A CA 1
ATOM 1254 C C . LEU A 1 152 ? -3.312 0.449 -7.394 1.00 96.88 152 LEU A C 1
ATOM 1256 O O . LEU A 1 152 ? -4.333 0.357 -6.713 1.00 96.88 152 LEU A O 1
ATOM 1260 N N . ILE A 1 153 ? -2.371 1.365 -7.150 1.00 96.31 153 ILE A N 1
ATOM 1261 C CA . ILE A 1 153 ? -2.487 2.379 -6.088 1.00 96.31 153 ILE A CA 1
ATOM 1262 C C . ILE A 1 153 ? -3.699 3.278 -6.348 1.00 96.31 153 ILE A C 1
ATOM 1264 O O . ILE A 1 153 ? -4.462 3.555 -5.429 1.00 96.31 153 ILE A O 1
ATOM 1268 N N . THR A 1 154 ? -3.922 3.684 -7.600 1.00 95.75 154 THR A N 1
ATOM 1269 C CA . THR A 1 154 ? -5.092 4.482 -7.998 1.00 95.75 154 THR A CA 1
ATOM 1270 C C . THR A 1 154 ? -6.389 3.716 -7.748 1.00 95.75 154 THR A C 1
ATOM 1272 O O . THR A 1 154 ? -7.326 4.260 -7.170 1.00 95.75 154 THR A O 1
ATOM 1275 N N . ASN A 1 155 ? -6.445 2.438 -8.128 1.00 95.00 155 ASN A N 1
ATOM 1276 C CA . ASN A 1 155 ? -7.610 1.592 -7.888 1.00 95.00 155 ASN A CA 1
ATOM 1277 C C . ASN A 1 155 ? -7.904 1.440 -6.388 1.00 95.00 155 ASN A C 1
ATOM 1279 O O . ASN A 1 155 ? -9.059 1.536 -5.974 1.00 95.00 155 ASN A O 1
ATOM 1283 N N . LEU A 1 156 ? -6.863 1.254 -5.570 1.00 94.50 156 LEU A N 1
ATOM 1284 C CA . LEU A 1 156 ? -6.986 1.206 -4.116 1.00 94.50 156 LEU A CA 1
ATOM 1285 C C . LEU A 1 156 ? -7.488 2.548 -3.559 1.00 94.50 156 LEU A C 1
ATOM 1287 O O . LEU A 1 156 ? -8.414 2.562 -2.754 1.00 94.50 156 LEU A O 1
ATOM 1291 N N . TRP A 1 157 ? -6.926 3.665 -4.023 1.00 94.62 157 TRP A N 1
ATOM 1292 C CA . TRP A 1 157 ? -7.304 5.016 -3.605 1.00 94.62 157 TRP A CA 1
ATOM 1293 C C . TRP A 1 157 ? -8.775 5.335 -3.914 1.00 94.62 157 TRP A C 1
ATOM 1295 O O . TRP A 1 157 ? -9.478 5.859 -3.054 1.00 94.62 157 TRP A O 1
ATOM 1305 N N . VAL A 1 158 ? -9.270 4.953 -5.096 1.00 92.81 158 VAL A N 1
ATOM 1306 C CA . VAL A 1 158 ? -10.681 5.140 -5.484 1.00 92.81 158 VAL A CA 1
ATOM 1307 C C . VAL A 1 158 ? -11.610 4.191 -4.722 1.00 92.81 158 VAL A C 1
ATOM 1309 O O . VAL A 1 158 ? -12.689 4.592 -4.287 1.00 92.81 158 VAL A O 1
ATOM 1312 N N . SER A 1 159 ? -11.213 2.929 -4.554 1.00 89.88 159 SER A N 1
ATOM 1313 C CA . SER A 1 159 ? -12.113 1.888 -4.047 1.00 89.88 159 SER A CA 1
ATOM 1314 C C . SER A 1 159 ? -12.206 1.833 -2.522 1.00 89.88 159 SER A C 1
ATOM 1316 O O . SER A 1 159 ? -13.169 1.276 -2.009 1.00 89.88 159 SER A O 1
ATOM 1318 N N . CYS A 1 160 ? -11.244 2.382 -1.771 1.00 87.94 160 CYS A N 1
ATOM 1319 C CA . CYS A 1 160 ? -11.148 2.141 -0.325 1.00 87.94 160 CYS A CA 1
ATOM 1320 C C . CYS A 1 160 ? -12.139 2.942 0.540 1.00 87.94 160 CYS A C 1
ATOM 1322 O O . CYS A 1 160 ? -12.393 2.554 1.683 1.00 87.94 160 CYS A O 1
ATOM 1324 N N . ALA A 1 161 ? -12.741 4.017 0.021 1.00 88.19 161 ALA A N 1
ATOM 1325 C CA . ALA A 1 161 ? -13.679 4.834 0.797 1.00 88.19 161 ALA A CA 1
ATOM 1326 C C . ALA A 1 161 ? -14.887 4.021 1.304 1.00 88.19 161 ALA A C 1
ATOM 1328 O O . ALA A 1 161 ? -15.311 4.174 2.451 1.00 88.19 161 ALA A O 1
ATOM 1329 N N . LYS A 1 162 ? -15.410 3.117 0.467 1.00 89.44 162 LYS A N 1
ATOM 1330 C CA . LYS A 1 162 ? -16.588 2.301 0.780 1.00 89.44 162 LYS A CA 1
ATOM 1331 C C . LYS A 1 162 ? -16.282 1.173 1.791 1.00 89.44 162 LYS A C 1
ATOM 1333 O O . LYS A 1 162 ? -16.962 1.146 2.817 1.00 89.44 162 LYS A O 1
ATOM 1338 N N . PRO A 1 163 ? -15.221 0.352 1.629 1.00 90.31 163 PRO A N 1
ATOM 1339 C CA . PRO A 1 163 ? -14.748 -0.580 2.656 1.00 90.31 163 PRO A CA 1
ATOM 1340 C C . PRO A 1 163 ? -14.451 0.086 4.002 1.00 90.31 163 PRO A C 1
ATOM 1342 O O . PRO A 1 163 ? -14.777 -0.474 5.047 1.00 90.31 163 PRO A O 1
ATOM 1345 N N . TYR A 1 164 ? -13.852 1.283 3.997 1.00 92.12 164 TYR A N 1
ATOM 1346 C CA . TYR A 1 164 ? -13.552 2.007 5.232 1.00 92.12 164 TYR A CA 1
ATOM 1347 C C . TYR A 1 164 ? -14.833 2.398 5.967 1.00 92.12 164 TYR A C 1
ATOM 1349 O O . TYR A 1 164 ? -14.987 2.063 7.140 1.00 92.12 164 TYR A O 1
ATOM 1357 N N . ALA A 1 165 ? -15.775 3.049 5.279 1.00 91.81 165 ALA A N 1
ATOM 1358 C CA . ALA A 1 165 ? -17.051 3.438 5.870 1.00 91.81 165 ALA A CA 1
ATOM 1359 C C . ALA A 1 165 ? -17.844 2.219 6.366 1.00 91.81 165 ALA A C 1
ATOM 1361 O O . ALA A 1 165 ? -18.307 2.221 7.504 1.00 91.81 165 ALA A O 1
ATOM 1362 N N . LEU A 1 166 ? -17.916 1.159 5.553 1.00 92.38 166 LEU A N 1
ATOM 1363 C CA . LEU A 1 166 ? -18.566 -0.101 5.905 1.00 92.38 166 LEU A CA 1
ATOM 1364 C C . LEU A 1 166 ? -17.969 -0.700 7.182 1.00 92.38 166 LEU A C 1
ATOM 1366 O O . LEU A 1 166 ? -18.707 -1.049 8.101 1.00 92.38 166 LEU A O 1
ATOM 1370 N N . PHE A 1 167 ? -16.640 -0.800 7.261 1.00 93.12 167 PHE A N 1
ATOM 1371 C CA . PHE A 1 167 ? -15.978 -1.353 8.436 1.00 93.12 167 PHE A CA 1
ATOM 1372 C C . PHE A 1 167 ? -16.244 -0.507 9.680 1.00 93.12 167 PHE A C 1
ATOM 1374 O O . PHE A 1 167 ? -16.623 -1.062 10.703 1.00 93.12 167 PHE A O 1
ATOM 1381 N N . GLN A 1 168 ? -16.098 0.821 9.604 1.00 91.88 168 GLN A N 1
ATOM 1382 C CA . GLN A 1 168 ? -16.318 1.701 10.759 1.00 91.88 168 GLN A CA 1
ATOM 1383 C C . GLN A 1 168 ? -17.780 1.692 11.224 1.00 91.88 168 GLN A C 1
ATOM 1385 O O . GLN A 1 168 ? -18.041 1.650 12.423 1.00 91.88 168 GLN A O 1
ATOM 1390 N N . GLU A 1 169 ? -18.742 1.703 10.299 1.00 91.50 169 GLU A N 1
ATOM 1391 C CA . GLU A 1 169 ? -20.168 1.634 10.626 1.00 91.50 169 GLU A CA 1
ATOM 1392 C C . GLU A 1 169 ? -20.514 0.315 11.322 1.00 91.50 169 GLU A C 1
ATOM 1394 O O . GLU A 1 169 ? -21.187 0.314 12.354 1.00 91.50 169 GLU A O 1
ATOM 1399 N N . LYS A 1 170 ? -20.048 -0.817 10.782 1.00 90.56 170 LYS A N 1
ATOM 1400 C CA . LYS A 1 170 ? -20.326 -2.133 11.369 1.00 90.56 170 LYS A CA 1
ATOM 1401 C C . LYS A 1 170 ? -19.575 -2.339 12.672 1.00 90.56 170 LYS A C 1
ATOM 1403 O O . LYS A 1 170 ? -20.153 -2.892 13.597 1.00 90.56 170 LYS A O 1
ATOM 1408 N N . TYR A 1 171 ? -18.347 -1.839 12.769 1.00 90.25 171 TYR A N 1
ATOM 1409 C CA . TYR A 1 171 ? -17.561 -1.854 13.994 1.00 90.25 171 TYR A CA 1
ATOM 1410 C C . TYR A 1 171 ? -18.267 -1.101 15.123 1.00 90.25 171 TYR A C 1
ATOM 1412 O O . TYR A 1 171 ? -18.552 -1.704 16.146 1.00 90.25 171 TYR A O 1
ATOM 1420 N N . ASN A 1 172 ? -18.643 0.164 14.914 1.00 87.25 172 ASN A N 1
ATOM 1421 C CA . ASN A 1 172 ? -19.228 1.003 15.967 1.00 87.25 172 ASN A CA 1
ATOM 1422 C C . ASN A 1 172 ? -20.624 0.553 16.436 1.00 87.25 172 ASN A C 1
ATOM 1424 O O . ASN A 1 172 ? -21.055 0.938 17.519 1.00 87.25 172 ASN A O 1
ATOM 1428 N N . ASN A 1 173 ? -21.352 -0.209 15.614 1.00 86.56 173 ASN A N 1
ATOM 1429 C CA . ASN A 1 173 ? -22.690 -0.715 15.941 1.00 86.56 173 ASN A CA 1
ATOM 1430 C C . ASN A 1 173 ? -22.688 -2.182 16.406 1.00 86.56 173 ASN A C 1
ATOM 1432 O O . ASN A 1 173 ? -23.754 -2.723 16.719 1.00 86.56 173 ASN A O 1
ATOM 1436 N N . ALA A 1 174 ? -21.528 -2.843 16.400 1.00 86.06 174 ALA A N 1
ATOM 1437 C CA . ALA A 1 174 ? -21.407 -4.224 16.836 1.00 86.06 174 ALA A CA 1
ATOM 1438 C C . ALA A 1 174 ? -21.485 -4.337 18.363 1.00 86.06 174 ALA A C 1
ATOM 1440 O O . ALA A 1 174 ? -21.171 -3.402 19.097 1.00 86.06 174 ALA A O 1
ATOM 1441 N N . ILE A 1 175 ? -21.901 -5.505 18.850 1.00 82.00 175 ILE A N 1
ATOM 1442 C CA . ILE A 1 175 ? -21.805 -5.814 20.277 1.00 82.00 175 ILE A CA 1
ATOM 1443 C C . ILE A 1 175 ? -20.367 -6.270 20.539 1.00 82.00 175 ILE A C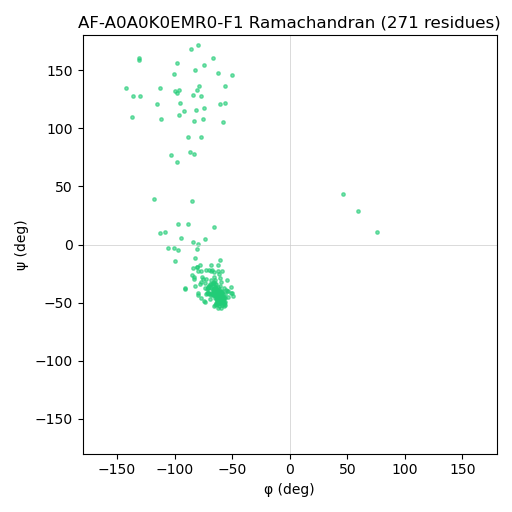 1
ATOM 1445 O O . ILE A 1 175 ? -19.925 -7.290 20.009 1.00 82.00 175 ILE A O 1
ATOM 1449 N N . HIS A 1 176 ? -19.638 -5.495 21.336 1.00 76.69 176 HIS A N 1
ATOM 1450 C CA . HIS A 1 176 ? -18.262 -5.788 21.720 1.00 76.69 176 HIS A CA 1
ATOM 1451 C C . HIS A 1 176 ? -18.258 -6.650 22.988 1.00 76.69 176 HIS A C 1
ATOM 1453 O O . HIS A 1 176 ? -18.326 -6.132 24.095 1.00 76.69 176 HIS A O 1
ATOM 1459 N N . GLU A 1 177 ? -18.224 -7.973 22.834 1.00 70.69 177 GLU A N 1
ATOM 1460 C CA . GLU A 1 177 ? -18.058 -8.889 23.970 1.00 70.69 177 GLU A CA 1
ATOM 1461 C C . GLU A 1 177 ? -16.569 -9.045 24.302 1.00 70.69 177 GLU A C 1
ATOM 1463 O O . GLU A 1 177 ? -15.785 -9.383 23.414 1.00 70.69 177 GLU A O 1
ATOM 1468 N N . GLU A 1 178 ? -16.179 -8.855 25.568 1.00 69.19 178 GLU A N 1
ATOM 1469 C CA . GLU A 1 178 ? -14.779 -8.950 26.028 1.00 69.19 178 GLU A CA 1
ATOM 1470 C C . GLU A 1 178 ? -14.086 -10.242 25.570 1.00 69.19 178 GLU A C 1
ATOM 1472 O O . GLU A 1 178 ? -12.968 -10.196 25.069 1.00 69.19 178 GLU A O 1
ATOM 1477 N N . SER A 1 179 ? -14.778 -11.385 25.629 1.00 71.94 179 SER A N 1
ATOM 1478 C CA . SER A 1 179 ? -14.198 -12.686 25.251 1.00 71.94 179 SER A CA 1
ATOM 1479 C C . SER A 1 179 ? -13.745 -12.786 23.786 1.00 71.94 179 SER A C 1
ATOM 1481 O O . SER A 1 179 ? -12.862 -13.575 23.453 1.00 71.94 179 SER A O 1
ATOM 1483 N N . LEU A 1 180 ? -14.322 -11.989 22.878 1.00 70.31 180 LEU A N 1
ATOM 1484 C CA . LEU A 1 180 ? -13.926 -11.987 21.465 1.00 70.31 180 LEU A CA 1
ATOM 1485 C C . LEU A 1 180 ? -12.659 -11.145 21.235 1.00 70.31 180 LEU A C 1
ATOM 1487 O O . LEU A 1 180 ? -11.955 -11.342 20.237 1.00 70.31 180 LEU A O 1
ATOM 1491 N N . TRP A 1 181 ? -12.335 -10.254 22.176 1.00 76.81 181 TRP A N 1
ATOM 1492 C CA . TRP A 1 181 ? -11.141 -9.414 22.151 1.00 76.81 181 TRP A CA 1
ATOM 1493 C C . TRP A 1 181 ? -9.877 -10.137 22.592 1.00 76.81 181 TRP A C 1
ATOM 1495 O O . TRP A 1 181 ? -8.800 -9.731 22.156 1.00 76.81 181 TRP A O 1
ATOM 1505 N N . ASP A 1 182 ? -9.986 -11.225 23.358 1.00 80.50 182 ASP A N 1
ATOM 1506 C CA . ASP A 1 182 ? -8.839 -11.992 23.865 1.00 80.50 182 ASP A CA 1
ATOM 1507 C C . ASP A 1 182 ? -7.851 -12.357 22.746 1.00 80.50 182 ASP A C 1
ATOM 1509 O O . ASP A 1 182 ? -6.641 -12.178 22.883 1.00 80.50 182 ASP A O 1
ATOM 1513 N N . SER A 1 183 ? -8.371 -12.754 21.580 1.00 77.00 183 SER A N 1
ATOM 1514 C CA . SER A 1 183 ? -7.550 -13.084 20.406 1.00 77.00 183 SER A CA 1
ATOM 1515 C C . SER A 1 183 ? -6.756 -11.894 19.842 1.00 77.00 183 SER A C 1
ATOM 1517 O O . SER A 1 183 ? -5.642 -12.057 19.339 1.00 77.00 183 SER A O 1
ATOM 1519 N N . ILE A 1 184 ? -7.317 -10.684 19.914 1.00 80.00 184 ILE A N 1
ATOM 1520 C CA . ILE A 1 184 ? -6.687 -9.446 19.437 1.00 80.00 184 ILE A CA 1
ATOM 1521 C C . ILE A 1 184 ? -5.679 -8.954 20.478 1.00 80.00 184 ILE A C 1
ATOM 1523 O O . ILE A 1 184 ? -4.561 -8.584 20.111 1.00 80.00 184 ILE A O 1
ATOM 1527 N N . VAL A 1 185 ? -6.056 -9.001 21.758 1.00 83.06 185 VAL A N 1
ATOM 1528 C CA . VAL A 1 185 ? -5.212 -8.658 22.908 1.00 83.06 185 VAL A CA 1
ATOM 1529 C C . VAL A 1 185 ? -3.948 -9.510 22.909 1.00 83.06 185 VAL A C 1
ATOM 1531 O O . VAL A 1 185 ? -2.852 -8.954 22.923 1.00 83.06 185 VAL A O 1
ATOM 1534 N N . GLU A 1 186 ? -4.072 -10.834 22.795 1.00 81.56 186 GLU A N 1
ATOM 1535 C CA . GLU A 1 186 ? -2.928 -11.753 22.786 1.00 81.56 186 GLU A CA 1
ATOM 1536 C C . GLU A 1 186 ? -1.981 -11.468 21.609 1.00 81.56 186 GLU A C 1
ATOM 1538 O O . GLU A 1 186 ? -0.760 -11.439 21.765 1.00 81.56 186 GLU A O 1
ATOM 1543 N N . LYS A 1 187 ? -2.532 -11.201 20.420 1.00 79.81 187 LYS A N 1
ATOM 1544 C CA . LYS A 1 187 ? -1.736 -11.044 19.197 1.00 79.81 187 LYS A CA 1
ATOM 1545 C C . LYS A 1 187 ? -1.047 -9.689 19.069 1.00 79.81 187 LYS A C 1
ATOM 1547 O O . LYS A 1 187 ? 0.035 -9.610 18.485 1.00 79.81 187 LYS A O 1
ATOM 1552 N N . TYR A 1 188 ? -1.673 -8.624 19.564 1.00 80.06 188 TYR A N 1
ATOM 1553 C CA . TYR A 1 188 ? -1.150 -7.259 19.468 1.00 80.06 188 TYR A CA 1
ATOM 1554 C C . TYR A 1 188 ? -0.592 -6.719 20.785 1.00 80.06 188 TYR A C 1
ATOM 1556 O O . TYR A 1 188 ? -0.057 -5.610 20.779 1.00 80.06 188 TYR A O 1
ATOM 1564 N N . ASN A 1 189 ? -0.683 -7.485 21.878 1.00 81.50 189 ASN A N 1
ATOM 1565 C CA . ASN A 1 189 ? -0.316 -7.066 23.232 1.00 81.50 189 ASN A CA 1
ATOM 1566 C C . ASN A 1 189 ? -0.883 -5.675 23.568 1.00 81.50 189 ASN A C 1
ATOM 1568 O O . ASN A 1 189 ? -0.175 -4.790 24.049 1.00 81.50 189 ASN A O 1
ATOM 1572 N N . CYS A 1 190 ? -2.142 -5.460 23.190 1.00 80.25 190 CYS A N 1
ATOM 1573 C CA . CYS A 1 190 ? -2.854 -4.206 23.387 1.00 80.25 190 CYS A CA 1
ATOM 1574 C C . CYS A 1 190 ? -3.730 -4.295 24.633 1.00 80.25 190 CYS A C 1
ATOM 1576 O O . CYS A 1 190 ? -4.117 -5.382 25.055 1.00 80.25 190 CYS A O 1
ATOM 1578 N N . ILE A 1 191 ? -4.055 -3.147 25.216 1.00 78.06 191 ILE A N 1
ATOM 1579 C CA . ILE A 1 191 ? -4.893 -3.092 26.409 1.00 78.06 191 ILE A CA 1
ATOM 1580 C C . ILE A 1 191 ? -6.339 -2.848 25.973 1.00 78.06 191 ILE A C 1
ATOM 1582 O O . ILE A 1 191 ? -6.637 -1.860 25.289 1.00 78.06 191 ILE A O 1
ATOM 1586 N N . ASN A 1 192 ? -7.224 -3.770 26.355 1.00 73.56 192 ASN A N 1
ATOM 1587 C CA . ASN A 1 192 ? -8.669 -3.594 26.272 1.00 73.56 192 ASN A CA 1
ATOM 1588 C C . ASN A 1 192 ? -9.139 -2.897 27.557 1.00 73.56 192 ASN A C 1
ATOM 1590 O O . ASN A 1 192 ? -9.537 -3.551 28.513 1.00 73.56 192 ASN A O 1
ATOM 1594 N N . ASP A 1 193 ? -8.954 -1.579 27.615 1.00 66.44 193 ASP A N 1
ATOM 1595 C CA . ASP A 1 193 ? -9.362 -0.747 28.748 1.00 66.44 193 ASP A CA 1
ATOM 1596 C C . ASP A 1 193 ? -10.504 0.176 28.310 1.00 66.44 193 ASP A C 1
ATOM 1598 O O . ASP A 1 193 ? -10.290 1.131 27.549 1.00 66.44 193 ASP A O 1
ATOM 1602 N N . GLU A 1 194 ? -11.715 -0.124 28.786 1.00 63.09 194 GLU A N 1
ATOM 1603 C CA . GLU A 1 194 ? -12.904 0.701 28.557 1.00 63.09 194 GLU A CA 1
ATOM 1604 C C . GLU A 1 194 ? -12.798 2.075 29.238 1.00 63.09 194 GLU A C 1
ATOM 1606 O O . GLU A 1 194 ? -13.331 3.060 28.711 1.00 63.09 194 GLU A O 1
ATOM 1611 N N . ASP A 1 195 ? -12.049 2.179 30.343 1.00 64.31 195 ASP A N 1
ATOM 1612 C CA . ASP A 1 195 ? -11.931 3.390 31.164 1.00 64.31 195 ASP A CA 1
ATOM 1613 C C . ASP A 1 195 ? -10.943 4.411 30.577 1.00 64.31 195 ASP A C 1
ATOM 1615 O O . ASP A 1 195 ? -10.870 5.563 31.016 1.00 64.31 195 ASP A O 1
ATOM 1619 N N . LYS A 1 196 ? -10.262 4.054 29.476 1.00 63.62 196 LYS A N 1
ATOM 1620 C CA . LYS A 1 196 ? -9.433 4.959 28.663 1.00 63.62 196 LYS A CA 1
ATOM 1621 C C . LYS A 1 196 ? -8.294 5.606 29.458 1.00 63.62 196 LYS A C 1
ATOM 1623 O O . LYS A 1 196 ? -7.849 6.693 29.066 1.00 63.62 196 LYS A O 1
ATOM 1628 N N . GLU A 1 197 ? -7.775 4.952 30.487 1.00 68.88 197 GLU A N 1
ATOM 1629 C CA . GLU A 1 197 ? -6.643 5.447 31.277 1.00 68.88 197 GLU A CA 1
ATOM 1630 C C . GLU A 1 197 ? -5.310 5.257 30.535 1.00 68.88 197 GLU A C 1
ATOM 1632 O O . GLU A 1 197 ? -4.348 6.001 30.736 1.00 68.88 197 GLU A O 1
ATOM 1637 N N . VAL A 1 198 ? -5.269 4.316 29.591 1.00 71.50 198 VAL A N 1
ATOM 1638 C CA . VAL A 1 198 ? -4.078 3.989 28.797 1.00 71.50 198 VAL A CA 1
ATOM 1639 C C . VAL A 1 198 ? -3.884 4.939 27.610 1.00 71.50 198 VAL A C 1
ATOM 1641 O O . VAL A 1 198 ? -4.844 5.431 27.003 1.00 71.50 198 VAL A O 1
ATOM 1644 N N . HIS A 1 199 ? -2.633 5.168 27.199 1.00 72.12 199 HIS A N 1
ATOM 1645 C CA . HIS A 1 199 ? -2.309 5.942 26.001 1.00 72.12 199 HIS A CA 1
ATOM 1646 C C . HIS A 1 199 ? -2.995 5.374 24.741 1.00 72.12 199 HIS A C 1
ATOM 1648 O O . HIS A 1 199 ? -3.006 4.170 24.494 1.00 72.12 199 HIS A O 1
ATOM 1654 N N . LYS A 1 200 ? -3.555 6.248 23.889 1.00 74.88 200 LYS A N 1
ATOM 1655 C CA . LYS A 1 200 ? -4.393 5.843 22.738 1.00 74.88 200 LYS A CA 1
ATOM 1656 C C . LYS A 1 200 ? -3.723 4.847 21.786 1.00 74.88 200 LYS A C 1
ATOM 1658 O O . LYS A 1 200 ? -4.430 4.069 21.155 1.00 74.88 200 LYS A O 1
ATOM 1663 N N . SER A 1 201 ? -2.397 4.880 21.644 1.00 74.50 201 SER A N 1
ATOM 1664 C CA . SER A 1 201 ? -1.658 3.980 20.743 1.00 74.50 201 SER A CA 1
ATOM 1665 C C . SER A 1 201 ? -1.631 2.522 21.194 1.00 74.50 201 SER A C 1
ATOM 1667 O O . SER A 1 201 ? -1.399 1.660 20.355 1.00 74.50 201 SER A O 1
ATOM 1669 N N . GLU A 1 202 ? -1.846 2.259 22.482 1.00 74.88 202 GLU A N 1
ATOM 1670 C CA . GLU A 1 202 ? -1.780 0.918 23.080 1.00 74.88 202 GLU A CA 1
ATOM 1671 C C . GLU A 1 202 ? -3.164 0.268 23.201 1.00 74.88 202 GLU A C 1
ATOM 1673 O O . GLU A 1 202 ? -3.274 -0.896 23.575 1.00 74.88 202 GLU A O 1
ATOM 1678 N N . ARG A 1 203 ? -4.230 0.999 22.852 1.00 80.81 203 ARG A N 1
ATOM 1679 C CA . ARG A 1 203 ? -5.609 0.506 22.921 1.00 80.81 203 ARG A CA 1
ATOM 1680 C C . ARG A 1 203 ? -5.935 -0.395 21.741 1.00 80.81 203 ARG A C 1
ATOM 1682 O O . ARG A 1 203 ? -5.655 -0.032 20.593 1.00 80.81 203 ARG A O 1
ATOM 1689 N N . CYS A 1 204 ? -6.608 -1.510 22.011 1.00 82.38 204 CYS A N 1
ATOM 1690 C CA . CYS A 1 204 ? -7.026 -2.448 20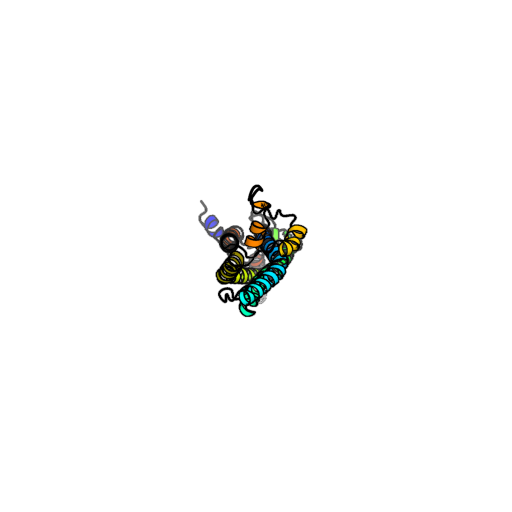.970 1.00 82.38 204 CYS A CA 1
ATOM 1691 C C . CYS A 1 204 ? -7.965 -1.797 19.942 1.00 82.38 204 CYS A C 1
ATOM 1693 O O . CYS A 1 204 ? -7.749 -1.959 18.741 1.00 82.38 204 CYS A O 1
ATOM 1695 N N . ASP A 1 205 ? -8.897 -0.947 20.379 1.00 81.69 205 ASP A N 1
ATOM 1696 C CA . ASP A 1 205 ? -9.796 -0.190 19.492 1.00 81.69 205 ASP A CA 1
ATOM 1697 C C . ASP A 1 205 ? -9.053 0.656 18.451 1.00 81.69 205 ASP A C 1
ATOM 1699 O O . ASP A 1 205 ? -9.446 0.759 17.286 1.00 81.69 205 ASP A O 1
ATOM 1703 N N . THR A 1 206 ? -7.934 1.272 18.843 1.00 83.44 206 THR A N 1
ATOM 1704 C CA . THR A 1 206 ? -7.121 2.086 17.929 1.00 83.44 206 THR A CA 1
ATOM 1705 C C . THR A 1 206 ? -6.437 1.224 16.868 1.00 83.44 206 THR A C 1
ATOM 1707 O O . THR A 1 206 ? -6.177 1.691 15.759 1.00 83.44 206 THR A O 1
ATOM 1710 N N . ILE A 1 207 ? -6.116 -0.029 17.190 1.00 85.00 207 ILE A N 1
ATOM 1711 C CA . ILE A 1 207 ? -5.535 -0.978 16.237 1.00 85.00 207 ILE A CA 1
ATOM 1712 C C . ILE A 1 207 ? -6.633 -1.500 15.308 1.00 85.00 207 ILE A C 1
ATOM 1714 O O . ILE A 1 207 ? -6.454 -1.478 14.090 1.00 85.00 207 ILE A O 1
ATOM 1718 N N . VAL A 1 208 ? -7.790 -1.880 15.857 1.00 86.56 208 VAL A N 1
ATOM 1719 C CA . VAL A 1 208 ? -8.927 -2.380 15.075 1.00 86.56 208 VAL A CA 1
ATOM 1720 C C . VAL A 1 208 ? -9.477 -1.310 14.138 1.00 86.56 208 VAL A C 1
ATOM 1722 O O . VAL A 1 208 ? -9.699 -1.588 12.962 1.00 86.56 208 VAL A O 1
ATOM 1725 N N . SER A 1 209 ? -9.585 -0.057 14.572 1.00 85.75 209 SER A N 1
ATOM 1726 C CA . SER A 1 209 ? -9.995 1.049 13.692 1.00 85.75 209 SER A CA 1
ATOM 1727 C C . SER A 1 209 ? -9.028 1.306 12.524 1.00 85.75 209 SER A C 1
ATOM 1729 O O . SER A 1 209 ? -9.432 1.911 11.532 1.00 85.75 209 SER A O 1
ATOM 1731 N N . LYS A 1 210 ? -7.782 0.810 12.590 1.00 87.81 210 LYS A N 1
ATOM 1732 C CA . LYS A 1 210 ? -6.785 0.862 11.503 1.00 87.81 210 LYS A CA 1
ATOM 1733 C C . LYS A 1 210 ? -6.756 -0.395 10.626 1.00 87.81 210 LYS A C 1
ATOM 1735 O O . LYS A 1 210 ? -5.891 -0.493 9.758 1.00 87.81 210 LYS A O 1
ATOM 1740 N N . THR A 1 211 ? -7.676 -1.341 10.824 1.00 91.19 211 THR A N 1
ATOM 1741 C CA . THR A 1 211 ? -7.802 -2.553 9.990 1.00 91.19 211 THR A CA 1
ATOM 1742 C C . THR A 1 211 ? -7.973 -2.198 8.518 1.00 91.19 211 THR A C 1
ATOM 1744 O O . THR A 1 211 ? -7.321 -2.777 7.647 1.00 91.19 211 THR A O 1
ATOM 1747 N N . VAL A 1 212 ? -8.803 -1.191 8.244 1.00 92.56 212 VAL A N 1
ATOM 1748 C CA . VAL A 1 212 ? -8.916 -0.581 6.920 1.00 92.56 212 VAL A CA 1
ATOM 1749 C C . VAL A 1 212 ? -8.110 0.712 6.905 1.00 92.56 212 VAL A C 1
ATOM 1751 O O . VAL A 1 212 ? -8.202 1.527 7.825 1.00 92.56 212 VAL A O 1
ATOM 1754 N N . MET A 1 213 ? -7.297 0.882 5.865 1.00 92.75 213 MET A N 1
ATOM 1755 C CA . MET A 1 213 ? -6.378 1.997 5.715 1.00 92.75 213 MET A CA 1
ATOM 1756 C C . MET A 1 213 ? -7.167 3.313 5.695 1.00 92.75 213 MET A C 1
ATOM 1758 O O . MET A 1 213 ? -8.024 3.496 4.831 1.00 92.75 213 MET A O 1
ATOM 1762 N N . PRO A 1 214 ? -6.896 4.241 6.629 1.00 90.88 214 PRO A N 1
ATOM 1763 C CA . PRO A 1 214 ? -7.539 5.546 6.613 1.00 90.88 214 PRO A CA 1
ATOM 1764 C C . PRO A 1 214 ? -7.179 6.324 5.344 1.00 90.88 214 PRO A C 1
ATOM 1766 O O . PRO A 1 214 ? -6.041 6.243 4.875 1.00 90.88 214 PRO A O 1
ATOM 1769 N N . GLN A 1 215 ? -8.105 7.154 4.857 1.00 90.44 215 GLN A N 1
ATOM 1770 C CA . GLN A 1 215 ? -7.933 7.936 3.624 1.00 90.44 215 GLN A CA 1
ATOM 1771 C C . GLN A 1 215 ? -6.624 8.740 3.588 1.00 90.44 215 GLN A C 1
ATOM 1773 O O . GLN A 1 215 ? -5.967 8.785 2.557 1.00 90.44 215 GLN A O 1
ATOM 1778 N N . ILE A 1 216 ? -6.182 9.290 4.726 1.00 91.88 216 ILE A N 1
ATOM 1779 C CA . ILE A 1 216 ? -4.931 10.059 4.805 1.00 91.88 216 ILE A CA 1
ATOM 1780 C C . ILE A 1 216 ? -3.701 9.258 4.343 1.00 91.88 216 ILE A C 1
ATOM 1782 O O . ILE A 1 216 ? -2.815 9.810 3.699 1.00 91.88 216 ILE A O 1
ATOM 1786 N N . TRP A 1 217 ? -3.638 7.956 4.640 1.00 93.19 217 TRP A N 1
ATOM 1787 C CA . TRP A 1 217 ? -2.525 7.103 4.213 1.00 93.19 217 TRP A CA 1
ATOM 1788 C C . TRP A 1 217 ? -2.593 6.803 2.719 1.00 93.19 217 TRP A C 1
ATOM 1790 O O . TRP A 1 217 ? -1.558 6.804 2.056 1.00 93.19 217 TRP A O 1
ATOM 1800 N N . LEU A 1 218 ? -3.801 6.621 2.183 1.00 93.00 218 LEU A N 1
ATOM 1801 C CA . LEU A 1 218 ? -4.019 6.456 0.748 1.00 93.00 218 LEU A CA 1
ATOM 1802 C C . LEU A 1 218 ? -3.651 7.721 -0.020 1.00 93.00 218 LEU A C 1
ATOM 1804 O O . LEU A 1 218 ? -2.989 7.626 -1.047 1.00 93.00 218 LEU A O 1
ATOM 1808 N N . ASP A 1 219 ? -4.033 8.892 0.487 1.00 94.75 219 ASP A 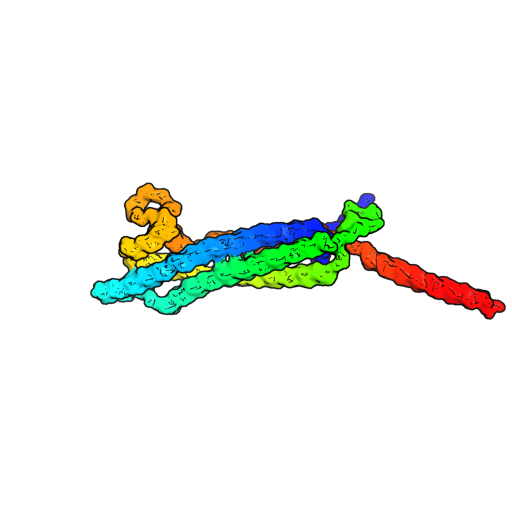N 1
ATOM 1809 C CA . ASP A 1 219 ? -3.675 10.182 -0.098 1.00 94.75 219 ASP A CA 1
ATOM 1810 C C . ASP A 1 219 ? -2.154 10.346 -0.123 1.00 94.75 219 ASP A C 1
ATOM 1812 O O . ASP A 1 219 ? -1.580 10.645 -1.170 1.00 94.75 219 ASP A O 1
ATOM 1816 N N . ILE A 1 220 ? -1.479 10.080 1.002 1.00 95.00 220 ILE A N 1
ATOM 1817 C CA . ILE A 1 220 ? -0.014 10.116 1.070 1.00 95.00 220 ILE A CA 1
ATOM 1818 C C . ILE A 1 220 ? 0.584 9.173 0.028 1.00 95.00 220 ILE A C 1
ATOM 1820 O O . ILE A 1 220 ? 1.443 9.604 -0.735 1.00 95.00 220 ILE A O 1
ATOM 1824 N N . MET A 1 221 ? 0.136 7.919 -0.054 1.00 94.31 221 MET A N 1
ATOM 1825 C CA . MET A 1 221 ? 0.651 6.954 -1.029 1.00 94.31 221 MET A CA 1
ATOM 1826 C C . MET A 1 221 ? 0.426 7.410 -2.474 1.00 94.31 221 MET A C 1
ATOM 1828 O O . MET A 1 221 ? 1.369 7.430 -3.260 1.00 94.31 221 MET A O 1
ATOM 1832 N N . PHE A 1 222 ? -0.798 7.807 -2.822 1.00 95.81 222 PHE A N 1
ATOM 1833 C CA . PHE A 1 222 ? -1.172 8.201 -4.177 1.00 95.81 222 PHE A CA 1
ATOM 1834 C C . PHE A 1 222 ? -0.422 9.457 -4.634 1.00 95.81 222 PHE A C 1
ATOM 1836 O O . PHE A 1 222 ? 0.229 9.446 -5.683 1.00 95.81 222 PHE A O 1
ATOM 1843 N N . TYR A 1 223 ? -0.451 10.523 -3.829 1.00 95.50 223 TYR A N 1
ATOM 1844 C CA . TYR A 1 223 ? 0.204 11.780 -4.179 1.00 95.50 223 TYR A CA 1
ATOM 1845 C C . TYR A 1 223 ? 1.723 11.667 -4.124 1.00 95.50 223 TYR A C 1
ATOM 1847 O O . TYR A 1 223 ? 2.384 12.168 -5.031 1.00 95.50 223 TYR A O 1
ATOM 1855 N N . SER A 1 224 ? 2.293 11.000 -3.113 1.00 95.12 224 SER A N 1
ATOM 1856 C CA . SER A 1 224 ? 3.748 10.823 -3.055 1.00 95.12 224 SER A CA 1
ATOM 1857 C C . SER A 1 224 ? 4.245 10.006 -4.240 1.00 95.12 224 SER A C 1
ATOM 1859 O O . SER A 1 224 ? 5.184 10.441 -4.897 1.00 95.12 224 SER A O 1
ATOM 1861 N N . TYR A 1 225 ? 3.586 8.897 -4.590 1.00 95.94 225 TYR A N 1
ATOM 1862 C CA . TYR A 1 225 ? 3.991 8.099 -5.742 1.00 95.94 225 TYR A CA 1
ATOM 1863 C C . TYR A 1 225 ? 3.884 8.918 -7.033 1.00 95.94 225 TYR A C 1
ATOM 1865 O O . TYR A 1 225 ? 4.884 9.095 -7.721 1.00 95.94 225 TYR A O 1
ATOM 1873 N N . GLY A 1 226 ? 2.724 9.507 -7.334 1.00 94.06 226 GLY A N 1
ATOM 1874 C CA . GLY A 1 226 ? 2.532 10.268 -8.572 1.00 94.06 226 GLY A CA 1
ATOM 1875 C C . GLY A 1 226 ? 3.456 11.488 -8.696 1.00 94.06 226 GLY A C 1
ATOM 1876 O O . GLY A 1 226 ? 4.178 11.628 -9.684 1.00 94.06 226 GLY A O 1
ATOM 1877 N N . ILE A 1 227 ? 3.474 12.363 -7.685 1.00 95.19 227 ILE A N 1
ATOM 1878 C CA . ILE A 1 227 ? 4.242 13.618 -7.719 1.00 95.19 227 ILE A CA 1
ATOM 1879 C C . ILE A 1 227 ? 5.743 13.336 -7.742 1.00 95.19 227 ILE A C 1
ATOM 1881 O O . ILE A 1 227 ? 6.467 13.959 -8.520 1.00 95.19 227 ILE A O 1
ATOM 1885 N N . LEU A 1 228 ? 6.229 12.397 -6.925 1.00 94.69 228 LEU A N 1
ATOM 1886 C CA . LEU A 1 228 ? 7.659 12.116 -6.881 1.00 94.69 228 LEU A CA 1
ATOM 1887 C C . LEU A 1 228 ? 8.155 11.469 -8.177 1.00 94.69 228 LEU A C 1
ATOM 1889 O O . LEU A 1 228 ? 9.255 11.802 -8.605 1.00 94.69 228 LEU A O 1
ATOM 1893 N N . HIS A 1 229 ? 7.354 10.634 -8.850 1.00 94.44 229 HIS A N 1
ATOM 1894 C CA . HIS A 1 229 ? 7.722 10.108 -10.169 1.00 94.44 229 HIS A CA 1
ATOM 1895 C C . HIS A 1 229 ? 7.782 11.208 -11.230 1.00 94.44 229 HIS A C 1
ATOM 1897 O O . HIS A 1 229 ? 8.712 11.226 -12.034 1.00 94.44 229 HIS A O 1
ATOM 1903 N N . LEU A 1 230 ? 6.849 12.167 -11.215 1.00 92.69 230 LEU A N 1
ATOM 1904 C CA . LEU A 1 230 ? 6.914 13.326 -12.111 1.00 92.69 230 LEU A CA 1
ATOM 1905 C C . LEU A 1 230 ? 8.198 14.132 -11.880 1.00 92.69 230 LEU A C 1
ATOM 1907 O O . LEU A 1 230 ? 8.909 14.443 -12.834 1.00 92.69 230 LEU A O 1
ATOM 1911 N N . ILE A 1 231 ? 8.534 14.418 -10.620 1.00 92.75 231 ILE A N 1
ATOM 1912 C CA . ILE A 1 231 ? 9.772 15.123 -10.260 1.00 92.75 231 ILE A CA 1
ATOM 1913 C C . ILE A 1 231 ? 11.004 14.311 -10.685 1.00 92.75 231 ILE A C 1
ATOM 1915 O O . ILE A 1 231 ? 11.923 14.869 -11.284 1.00 92.75 231 ILE A O 1
ATOM 1919 N N . ALA A 1 232 ? 11.020 13.002 -10.430 1.00 91.00 232 ALA A N 1
ATOM 1920 C CA . ALA A 1 232 ? 12.128 12.124 -10.787 1.00 91.00 232 ALA A CA 1
ATOM 1921 C C . ALA A 1 232 ? 12.343 12.056 -12.304 1.00 91.00 232 ALA A C 1
ATOM 1923 O O . ALA A 1 232 ? 13.485 12.132 -12.748 1.00 91.00 232 ALA A O 1
ATOM 1924 N N . LEU A 1 233 ? 11.275 11.993 -13.106 1.00 87.69 233 LEU A N 1
ATOM 1925 C CA . LEU A 1 233 ? 11.353 12.031 -14.570 1.00 87.69 233 LEU A CA 1
ATOM 1926 C C . LEU A 1 233 ? 11.864 13.380 -15.086 1.00 87.69 233 LEU A C 1
ATOM 1928 O O . LEU A 1 233 ? 12.655 13.416 -16.031 1.00 87.69 233 LEU A O 1
ATOM 1932 N N . ILE A 1 234 ? 11.460 14.486 -14.452 1.00 86.69 234 ILE A N 1
ATOM 1933 C CA . ILE A 1 234 ? 11.965 15.822 -14.787 1.00 86.69 234 ILE A CA 1
ATOM 1934 C C . ILE A 1 234 ? 13.475 15.892 -14.522 1.00 86.69 234 ILE A C 1
ATOM 1936 O O . ILE A 1 234 ? 14.244 16.254 -15.413 1.00 86.69 234 ILE A O 1
ATOM 1940 N N . ILE A 1 235 ? 13.913 15.499 -13.322 1.00 85.69 235 ILE A N 1
ATOM 1941 C CA . ILE A 1 235 ? 15.331 15.478 -12.936 1.00 85.69 235 ILE A CA 1
ATOM 1942 C C . ILE A 1 235 ? 16.120 14.544 -13.858 1.00 85.69 235 ILE A C 1
ATOM 1944 O O . ILE A 1 235 ? 17.171 14.930 -14.369 1.00 85.69 235 ILE A O 1
ATOM 1948 N N . PHE A 1 236 ? 15.595 13.350 -14.133 1.00 83.06 236 PHE A N 1
ATOM 1949 C CA . PHE A 1 236 ? 16.213 12.388 -15.036 1.00 83.06 236 PHE A CA 1
ATOM 1950 C C . PHE A 1 236 ? 16.427 12.983 -16.431 1.00 83.06 236 PHE A C 1
ATOM 1952 O O . PHE A 1 236 ? 17.527 12.880 -16.968 1.00 83.06 236 PHE A O 1
ATOM 1959 N N . GLY A 1 237 ? 15.430 13.672 -16.994 1.00 75.38 237 GLY A N 1
ATOM 1960 C CA . GLY A 1 237 ? 15.556 14.320 -18.301 1.00 75.38 237 GLY A CA 1
ATOM 1961 C C . GLY A 1 237 ? 16.566 15.474 -18.342 1.00 75.38 237 GLY A C 1
ATOM 1962 O O . GLY A 1 237 ? 17.083 15.775 -19.415 1.00 75.38 237 GLY A O 1
ATOM 1963 N N . PHE A 1 238 ? 16.882 16.110 -17.207 1.00 76.38 238 PHE A N 1
ATOM 1964 C CA . PHE A 1 238 ? 17.971 17.095 -17.117 1.00 76.38 238 PHE A CA 1
ATOM 1965 C C . PHE A 1 238 ? 19.352 16.452 -16.932 1.00 76.38 238 PHE A C 1
ATOM 1967 O O . PHE A 1 238 ? 20.340 16.964 -17.460 1.00 76.38 238 PHE A O 1
ATOM 1974 N N . ILE A 1 239 ? 19.443 15.347 -16.185 1.00 74.31 239 ILE A N 1
ATOM 1975 C CA . ILE A 1 239 ? 20.714 14.642 -15.940 1.00 74.31 239 ILE A CA 1
ATOM 1976 C C . ILE A 1 239 ? 21.128 13.814 -17.165 1.00 74.31 239 ILE A C 1
ATOM 1978 O O . ILE A 1 239 ? 22.320 13.662 -17.433 1.00 74.31 239 ILE A O 1
ATOM 1982 N N . ASN A 1 240 ? 20.170 13.285 -17.928 1.00 69.12 240 ASN A N 1
ATOM 1983 C CA . ASN A 1 240 ? 20.450 12.432 -19.074 1.00 69.12 240 ASN A CA 1
ATOM 1984 C C . ASN A 1 240 ? 20.917 13.251 -20.291 1.00 69.12 240 ASN A C 1
ATOM 1986 O O . ASN A 1 240 ? 20.125 13.739 -21.097 1.00 69.12 240 ASN A O 1
ATOM 1990 N N . GLN A 1 241 ? 22.232 13.411 -20.422 1.00 63.06 241 GLN A N 1
ATOM 1991 C CA . GLN A 1 241 ? 22.865 14.066 -21.569 1.00 63.06 241 GLN A CA 1
ATOM 1992 C C . GLN A 1 241 ? 23.094 13.058 -22.717 1.00 63.06 241 GLN A C 1
ATOM 1994 O O . GLN A 1 241 ? 22.946 11.852 -22.547 1.00 63.06 241 GLN A O 1
ATOM 1999 N N . ASN A 1 242 ? 23.446 13.500 -23.929 1.00 55.03 242 ASN A N 1
ATOM 2000 C CA . ASN A 1 242 ? 23.782 12.552 -25.002 1.00 55.03 242 ASN A CA 1
ATOM 2001 C C . ASN A 1 242 ? 25.225 12.049 -24.854 1.00 55.03 242 ASN A C 1
ATOM 2003 O O . ASN A 1 242 ? 26.154 12.854 -24.792 1.00 55.03 242 ASN A O 1
ATOM 2007 N N . CYS A 1 243 ? 25.435 10.736 -24.955 1.00 54.06 243 CYS A N 1
ATOM 2008 C CA . CYS A 1 243 ? 26.740 10.201 -25.337 1.00 54.06 243 CYS A CA 1
ATOM 2009 C C . CYS A 1 243 ? 26.851 10.222 -26.876 1.00 54.06 243 CYS A C 1
ATOM 2011 O O . CYS A 1 243 ? 26.633 9.220 -27.542 1.00 54.06 243 CYS A O 1
ATOM 2013 N N . ASN A 1 244 ? 27.113 11.395 -27.471 1.00 50.44 244 ASN A N 1
ATOM 2014 C CA . ASN A 1 244 ? 27.242 11.567 -28.937 1.00 50.44 244 ASN A CA 1
ATOM 2015 C C . ASN A 1 244 ? 28.462 10.839 -29.571 1.00 50.44 244 ASN A C 1
ATOM 2017 O O . ASN A 1 244 ? 28.875 11.220 -30.659 1.00 50.44 244 ASN A O 1
ATOM 2021 N N . THR A 1 245 ? 29.122 9.892 -28.898 1.00 49.38 245 THR A N 1
ATOM 2022 C CA . THR A 1 245 ? 30.392 9.337 -29.403 1.00 49.38 245 THR A CA 1
ATOM 2023 C C . THR A 1 245 ? 30.229 8.220 -30.432 1.00 49.38 245 THR A C 1
ATOM 2025 O O . THR A 1 245 ? 31.060 8.152 -31.323 1.00 49.38 245 THR A O 1
ATOM 2028 N N . MET A 1 246 ? 29.167 7.406 -30.405 1.00 44.81 246 MET A N 1
ATOM 2029 C CA . MET A 1 246 ? 29.052 6.297 -31.374 1.00 44.81 246 MET A CA 1
ATOM 2030 C C . MET A 1 246 ? 28.568 6.728 -32.766 1.00 44.81 246 MET A C 1
ATOM 2032 O O . MET A 1 246 ? 29.145 6.294 -33.756 1.00 44.81 246 MET A O 1
ATOM 2036 N N . ASP A 1 247 ? 27.580 7.627 -32.865 1.00 47.38 247 ASP A N 1
ATOM 2037 C CA . ASP A 1 247 ? 27.065 8.037 -34.186 1.00 47.38 247 ASP A CA 1
ATOM 2038 C C . ASP A 1 247 ? 28.142 8.776 -35.007 1.00 47.38 247 ASP A C 1
ATOM 2040 O O . ASP A 1 247 ? 28.237 8.594 -36.215 1.00 47.38 247 ASP A O 1
ATOM 2044 N N . LYS A 1 248 ? 29.022 9.545 -34.345 1.00 45.81 248 LYS A N 1
ATOM 2045 C CA . LYS A 1 248 ? 30.122 10.240 -35.030 1.00 45.81 248 LYS A CA 1
ATOM 2046 C C . LYS A 1 248 ? 31.190 9.301 -35.582 1.00 45.81 248 LYS A C 1
ATOM 2048 O O . LYS A 1 248 ? 31.736 9.608 -36.632 1.00 45.81 248 LYS A O 1
ATOM 2053 N N . ILE A 1 249 ? 31.510 8.210 -34.883 1.00 47.09 249 ILE A N 1
ATOM 2054 C CA . ILE A 1 249 ? 32.565 7.293 -35.338 1.00 47.09 249 ILE A CA 1
ATOM 2055 C C . ILE A 1 249 ? 32.085 6.528 -36.572 1.00 47.09 249 ILE A C 1
ATOM 2057 O O . ILE A 1 249 ? 32.840 6.433 -37.528 1.00 47.09 249 ILE A O 1
ATOM 2061 N N . ILE A 1 250 ? 30.825 6.076 -36.597 1.00 49.31 250 ILE A N 1
ATOM 2062 C CA . ILE A 1 250 ? 30.267 5.400 -37.779 1.00 49.31 250 ILE A CA 1
ATOM 2063 C C . ILE A 1 250 ? 30.202 6.365 -38.967 1.00 49.31 250 ILE A C 1
ATOM 2065 O O . ILE A 1 250 ? 30.653 6.009 -40.051 1.00 49.31 250 ILE A O 1
ATOM 2069 N N . ASP A 1 251 ? 29.721 7.597 -38.762 1.00 53.88 251 ASP A N 1
ATOM 2070 C CA . ASP A 1 251 ? 29.667 8.588 -39.840 1.00 53.88 251 ASP A CA 1
ATOM 2071 C C . ASP A 1 251 ? 31.074 8.958 -40.344 1.00 53.88 251 ASP A C 1
ATOM 2073 O O . ASP A 1 251 ? 31.289 9.043 -41.549 1.00 53.88 251 ASP A O 1
ATOM 2077 N N . GLU A 1 252 ? 32.059 9.178 -39.466 1.00 53.69 252 GLU A N 1
ATOM 2078 C CA . GLU A 1 252 ? 33.421 9.527 -39.893 1.00 53.69 252 GLU A CA 1
ATOM 2079 C C . GLU A 1 252 ? 34.164 8.351 -40.532 1.00 53.69 252 GLU A C 1
ATOM 2081 O O . GLU A 1 252 ? 34.895 8.572 -41.498 1.00 53.69 252 GLU A O 1
ATOM 2086 N N . GLU A 1 253 ? 33.984 7.124 -40.043 1.00 56.41 253 GLU A N 1
ATOM 2087 C CA . GLU A 1 253 ? 34.592 5.922 -40.619 1.00 56.41 253 GLU A CA 1
ATOM 2088 C C . GLU A 1 253 ? 33.966 5.594 -41.980 1.00 56.41 253 GLU A C 1
ATOM 2090 O O . GLU A 1 253 ? 34.709 5.468 -42.950 1.00 56.41 253 GLU A O 1
ATOM 2095 N N . GLU A 1 254 ? 32.632 5.611 -42.123 1.00 57.75 254 GLU A N 1
ATOM 2096 C CA . GLU A 1 254 ? 31.981 5.452 -43.433 1.00 57.75 254 GLU A CA 1
ATOM 2097 C C . GLU A 1 254 ? 32.354 6.586 -44.397 1.00 57.75 254 GLU A C 1
ATOM 2099 O O . GLU A 1 254 ? 32.641 6.333 -45.568 1.00 57.75 254 GLU A O 1
ATOM 2104 N N . ILE A 1 255 ? 32.399 7.844 -43.943 1.00 60.69 255 ILE A N 1
ATOM 2105 C CA . ILE A 1 255 ? 32.811 8.968 -44.797 1.00 60.69 255 ILE A CA 1
ATOM 2106 C C . ILE A 1 255 ? 34.277 8.827 -45.211 1.00 60.69 255 ILE A C 1
ATOM 2108 O O . ILE A 1 255 ? 34.614 9.150 -46.355 1.00 60.69 255 ILE A O 1
ATOM 2112 N N . ASN A 1 256 ? 35.157 8.375 -44.318 1.00 64.56 256 ASN A N 1
ATOM 2113 C CA . ASN A 1 256 ? 36.562 8.164 -44.641 1.00 64.56 256 ASN A CA 1
ATOM 2114 C C . ASN A 1 256 ? 36.739 6.973 -45.579 1.00 64.56 256 ASN A C 1
ATOM 2116 O O . ASN A 1 256 ? 37.465 7.112 -46.559 1.00 64.56 256 ASN A O 1
ATOM 2120 N N . ASP A 1 257 ? 36.029 5.868 -45.385 1.00 69.12 257 ASP A N 1
ATOM 2121 C CA . ASP A 1 257 ? 36.039 4.731 -46.307 1.00 69.12 257 ASP A CA 1
ATOM 2122 C C . ASP A 1 257 ? 35.520 5.137 -47.688 1.00 69.12 257 ASP A C 1
ATOM 2124 O O . ASP A 1 257 ? 36.173 4.881 -48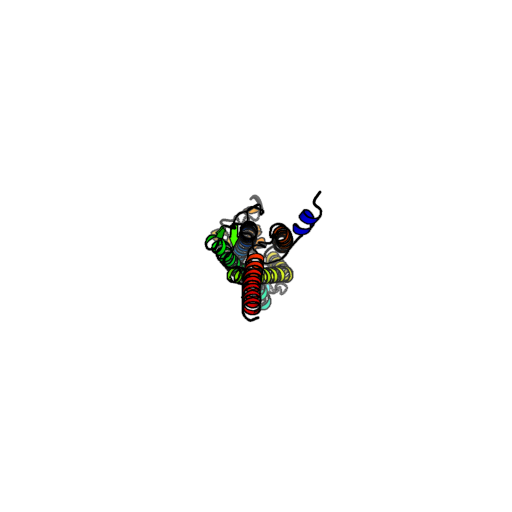.702 1.00 69.12 257 ASP A O 1
ATOM 2128 N N . VAL A 1 258 ? 34.412 5.880 -47.753 1.00 66.31 258 VAL A N 1
ATOM 2129 C CA . VAL A 1 258 ? 33.879 6.420 -49.011 1.00 66.31 258 VAL A CA 1
ATOM 2130 C C . VAL A 1 258 ? 34.876 7.380 -49.663 1.00 66.31 258 VAL A C 1
ATOM 2132 O O . VAL A 1 258 ? 35.109 7.283 -50.869 1.00 66.31 258 VAL A O 1
ATOM 2135 N N . LYS A 1 259 ? 35.520 8.274 -48.902 1.00 67.94 259 LYS A N 1
ATOM 2136 C CA . LYS A 1 259 ? 36.585 9.148 -49.424 1.00 67.94 259 LYS A CA 1
ATOM 2137 C C . LYS A 1 259 ? 37.769 8.349 -49.952 1.00 67.94 259 LYS A C 1
ATOM 2139 O O . LYS A 1 259 ? 38.294 8.696 -51.005 1.00 67.94 259 LYS A O 1
ATOM 2144 N N . THR A 1 260 ? 38.179 7.295 -49.256 1.00 70.81 260 THR A N 1
ATOM 2145 C CA . THR A 1 260 ? 39.321 6.461 -49.645 1.00 70.81 260 THR A CA 1
ATOM 2146 C C . THR A 1 260 ? 39.005 5.694 -50.930 1.00 70.81 260 THR A C 1
ATOM 2148 O O . THR A 1 260 ? 39.814 5.692 -51.853 1.00 70.81 260 THR A O 1
ATOM 2151 N N . ILE A 1 261 ? 37.787 5.157 -51.057 1.00 73.25 261 ILE A N 1
ATOM 2152 C CA . ILE A 1 261 ? 37.292 4.506 -52.280 1.00 73.25 261 ILE A CA 1
ATOM 2153 C C . ILE A 1 261 ? 37.192 5.500 -53.449 1.00 73.25 261 ILE A C 1
ATOM 2155 O O . ILE A 1 261 ? 37.504 5.146 -54.588 1.00 73.25 261 ILE A O 1
ATOM 2159 N N . LEU A 1 262 ? 36.746 6.736 -53.203 1.00 67.62 262 LEU A N 1
ATOM 2160 C CA . LEU A 1 262 ? 36.661 7.773 -54.237 1.00 67.62 262 LEU A CA 1
ATOM 2161 C C . LEU A 1 262 ? 38.049 8.223 -54.706 1.00 67.62 262 LEU A C 1
ATOM 2163 O O . LEU A 1 262 ? 38.276 8.313 -55.910 1.00 67.62 262 LEU A O 1
ATOM 2167 N N . LEU A 1 263 ? 38.987 8.431 -53.779 1.00 69.75 263 LEU A N 1
ATOM 2168 C CA . LEU A 1 263 ? 40.370 8.779 -54.104 1.00 69.75 263 LEU A CA 1
ATOM 2169 C C . LEU A 1 263 ? 41.057 7.660 -54.897 1.00 69.75 263 LEU A C 1
ATOM 2171 O O . LEU A 1 263 ? 41.705 7.943 -55.901 1.00 69.75 263 LEU A O 1
ATOM 2175 N N . ASP A 1 264 ? 40.872 6.395 -54.514 1.00 69.56 264 ASP A N 1
ATOM 2176 C CA . ASP A 1 264 ? 41.457 5.258 -55.236 1.00 69.56 264 ASP A CA 1
ATOM 2177 C C . ASP A 1 264 ? 40.866 5.098 -56.654 1.00 69.56 264 ASP A C 1
ATOM 2179 O O . ASP A 1 264 ? 41.564 4.744 -57.610 1.00 69.56 264 ASP A O 1
ATOM 2183 N N . LYS A 1 265 ? 39.585 5.444 -56.848 1.00 64.81 265 LYS A N 1
ATOM 2184 C CA . LYS A 1 265 ? 38.970 5.491 -58.185 1.00 64.81 265 LYS A CA 1
ATOM 2185 C C . LYS A 1 265 ? 39.499 6.635 -59.049 1.00 64.81 265 LYS A C 1
ATOM 2187 O O . LYS A 1 265 ? 39.774 6.397 -60.226 1.00 64.81 265 LYS A O 1
ATOM 2192 N N . ASP A 1 266 ? 39.672 7.831 -58.492 1.00 60.62 266 ASP A N 1
ATOM 2193 C CA . ASP A 1 266 ? 40.211 8.974 -59.239 1.00 60.62 266 ASP A CA 1
ATOM 2194 C C . ASP A 1 266 ? 41.676 8.743 -59.644 1.00 60.62 266 ASP A C 1
ATOM 2196 O O . ASP A 1 266 ? 42.050 9.008 -60.789 1.00 60.62 266 ASP A O 1
ATOM 2200 N N . PHE A 1 267 ? 42.498 8.146 -58.773 1.00 54.75 267 PHE A N 1
ATOM 2201 C CA . PHE A 1 267 ? 43.884 7.804 -59.119 1.00 54.75 267 PHE A CA 1
ATOM 2202 C C . PHE A 1 267 ? 43.979 6.740 -60.220 1.00 54.75 267 PHE A C 1
ATOM 2204 O O . PHE A 1 267 ? 44.811 6.858 -61.125 1.00 54.75 267 PHE A O 1
ATOM 2211 N N . ASN A 1 268 ? 43.089 5.745 -60.218 1.00 53.34 268 ASN A N 1
ATOM 2212 C CA . ASN A 1 268 ? 43.042 4.742 -61.283 1.00 53.34 268 ASN A CA 1
ATOM 2213 C C . ASN A 1 268 ? 42.582 5.309 -62.636 1.00 53.34 268 ASN A C 1
ATOM 2215 O O . ASN A 1 268 ? 42.909 4.734 -63.678 1.00 53.34 268 ASN A O 1
ATOM 2219 N N . HIS A 1 269 ? 41.864 6.436 -62.648 1.00 53.31 269 HIS A N 1
ATOM 2220 C CA . HIS A 1 269 ? 41.460 7.085 -63.893 1.00 53.31 269 HIS A CA 1
ATOM 2221 C C . HIS A 1 269 ? 42.555 7.988 -64.480 1.00 53.31 269 HIS A C 1
ATOM 2223 O O . HIS A 1 269 ? 42.627 8.138 -65.700 1.00 53.31 269 HIS A O 1
ATOM 2229 N N . ILE A 1 270 ? 43.440 8.540 -63.644 1.00 54.50 270 ILE A N 1
ATOM 2230 C CA . ILE A 1 270 ? 44.567 9.369 -64.103 1.00 54.50 270 ILE A CA 1
ATOM 2231 C C . ILE A 1 270 ? 45.681 8.508 -64.715 1.00 54.50 270 ILE A C 1
ATOM 2233 O O . ILE A 1 270 ? 46.337 8.942 -65.654 1.00 54.50 270 ILE A O 1
ATOM 2237 N N . HIS A 1 271 ? 45.858 7.261 -64.266 1.00 51.44 271 HIS A N 1
ATOM 2238 C CA . HIS A 1 271 ? 46.911 6.381 -64.792 1.00 51.44 271 HIS A CA 1
ATOM 2239 C C . HIS A 1 271 ? 46.557 5.621 -66.084 1.00 51.44 271 HIS A C 1
ATOM 2241 O 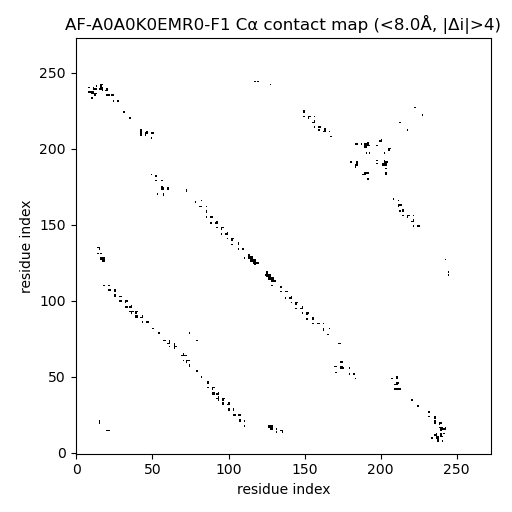O . HIS A 1 271 ? 47.368 4.825 -66.563 1.00 51.44 271 HIS A O 1
ATOM 2247 N N . LYS A 1 272 ? 45.365 5.845 -66.654 1.00 47.66 272 LYS A N 1
ATOM 2248 C CA . LYS A 1 272 ? 44.908 5.207 -67.904 1.00 47.66 272 LYS A CA 1
ATOM 2249 C C . LYS A 1 272 ? 44.745 6.157 -69.098 1.00 47.66 272 LYS A C 1
ATOM 2251 O O . LYS A 1 272 ? 44.230 5.718 -70.125 1.00 47.66 272 LYS A O 1
ATOM 2256 N N . CYS A 1 273 ? 45.212 7.398 -68.990 1.00 44.56 273 CYS A N 1
ATOM 2257 C CA . CYS A 1 273 ? 45.381 8.308 -70.127 1.00 44.56 273 CYS A CA 1
ATOM 2258 C C . CYS A 1 273 ? 46.867 8.444 -70.467 1.00 44.56 273 CYS A C 1
ATOM 2260 O O . CYS A 1 273 ? 47.176 8.490 -71.677 1.00 44.56 273 CYS A O 1
#

Radius of gyration: 30.47 Å; Cα contacts (8 Å, |Δi|>4): 232; chains: 1; bounding box: 83×47×101 Å

Mean predicted aligned error: 13.96 Å

Organism: Strongyloides stercoralis (NCBI:txid6248)

Secondary structure (DSSP, 8-state):
--HHHHHHTS--------HHHHHHHHHHHHHHHHHHHHHHHHHHHHHHHHHHHHHHHHHHHHHHHHHTT-------HHHHHHHHHHHHHHHHHHHHHHHHHHHHHHHHHHHHH-EEE---TTSS--EEES-HHHHHHHHHHHHHHHHHHHHHHHHHHHHTHHHHHHHHHHHHHS---HHHHHHHHHHHT-B--TT--S-GGGBHHHHHTTSSPPHHHHHHHHHHHHHHHHHHHHHHHHH----THHHHHHHHHHHHHHHHHHHHHHHHHHTT-